Protein AF-A0A2N5IBH5-F1 (afdb_monomer)

Sequence (193 aa):
MSNTTLERDKKIIESLTLVMKLYRGAIEIKYENQERLILQYIQSVTSHHPELVCIEKACQRILEQYPKGMPHDSTLLDEAMKLVNHPYRRVFPDTLFDQDVLIYKMYDHLIKDEFDKIPREGLSKVENFMIDRLWNGVHSTLVENRNFQGDNPYYKRNYRDMQYSKKTWLKILDEDFNNLIDYFNEPIEEEIV

pLDDT: mean 82.45, std 16.29, range [38.31, 96.5]

Secondary structure (DSSP, 8-state):
--HHHHHHHHHHHHHHHHHHHHHHHHHH--HHHHHHHHHHHHHHHHTT-GGGHHHHHHHHHHHHH-TT--SSSS-HHHHHHHHS-GGGGGGS--SHHHHHHHHHHHHHHHHHHHHHTS--TT--HHHHHHHHHHHHHHHIIIII-TTSS---TTGGG-HHHHHHHHHHHHHHHHHHHHHHHHHHHS-------

Radius of gyration: 21.05 Å; Cα contacts (8 Å, |Δi|>4): 140; chains: 1; bounding box: 51×43×68 Å

Solvent-accessible surface area (backbone atoms only — not comparable to full-atom values): 11206 Å² total; per-residue (Å²): 134,60,73,68,55,59,55,47,33,52,49,38,39,53,35,53,52,49,39,53,52,48,57,51,49,62,73,64,59,51,72,85,53,45,56,55,53,50,38,54,48,53,23,58,64,25,70,80,35,83,92,36,45,60,56,21,52,24,29,49,51,48,48,68,75,34,76,88,48,67,95,60,104,59,56,67,60,58,56,30,41,73,64,37,60,78,89,60,37,76,78,54,66,91,43,75,64,50,46,51,52,50,50,28,54,55,46,48,51,58,38,47,58,40,60,70,65,41,77,64,80,92,56,53,74,64,57,51,50,53,55,51,48,51,50,51,50,51,46,32,65,56,70,64,36,64,94,76,55,82,92,54,85,78,51,76,79,47,58,74,62,48,54,50,52,52,53,53,50,51,50,52,51,53,48,56,51,50,54,53,41,48,60,57,67,52,80,80,78,75,80,87,123

Foldseek 3Di:
DPPVLLVQLVLLLVLLVVLLVLLVCLVPDDPQCLLLVLLVVQLVVQVVPPVSVQLNVLSVVLCVVCVRFDPDDDHSLRSSLVSDDPVCNVSGDPDPLSSSLVSLVVSLVVSVVSLVSNDPPPDDPVLVVLSVVLNCLSCCLRHVPCLSDDDDPVCVVPVPVSVVVNVVSSVVSVVSSVVSSVVSVDDPPDPPD

Mean predicted aligned error: 8.23 Å

Nearest PDB structures (foldseek):
  6jmu-assembly2_B  TM=5.418E-01  e=5.792E+00  Mus musculus
  4o79-assembly1_A  TM=2.526E-01  e=9.838E+00  Arabidopsis thaliana
  6vfk-assembly1_B  TM=2.037E-01  e=7.369E+00  synthetic construct

Structure (mmCIF, N/CA/C/O backbone):
data_AF-A0A2N5IBH5-F1
#
_entry.id   AF-A0A2N5IBH5-F1
#
loop_
_atom_site.group_PDB
_atom_site.id
_atom_site.type_symbol
_atom_site.label_atom_id
_atom_site.label_alt_id
_atom_site.label_comp_id
_atom_site.label_asym_id
_atom_site.label_entity_id
_atom_site.label_seq_id
_atom_site.pdbx_PDB_ins_code
_atom_site.Cartn_x
_atom_site.Cartn_y
_atom_site.Cartn_z
_atom_site.occupancy
_atom_site.B_iso_or_equiv
_atom_site.auth_seq_id
_atom_site.auth_comp_id
_atom_site.auth_asym_id
_atom_site.auth_atom_id
_atom_site.pdbx_PDB_model_num
ATOM 1 N N . MET A 1 1 ? -17.191 -9.155 30.603 1.00 55.56 1 MET A N 1
ATOM 2 C CA . MET A 1 1 ? -17.094 -9.211 29.112 1.00 55.56 1 MET A CA 1
ATOM 3 C C . MET A 1 1 ? -17.363 -10.619 28.585 1.00 55.56 1 MET A C 1
ATOM 5 O O . MET A 1 1 ? -16.867 -11.579 29.165 1.00 55.56 1 MET A O 1
ATOM 9 N N . SER A 1 2 ? -18.104 -10.774 27.480 1.00 64.75 2 SER A N 1
ATOM 10 C CA . SER A 1 2 ? -18.157 -12.058 26.764 1.00 64.75 2 SER A CA 1
ATOM 11 C C . SER A 1 2 ? -16.845 -12.286 26.000 1.00 64.75 2 SER A C 1
ATOM 13 O O . SER A 1 2 ? -16.279 -11.343 25.444 1.00 64.75 2 SER A O 1
ATOM 15 N N . ASN A 1 3 ? -16.362 -13.534 25.939 1.00 71.38 3 ASN A N 1
ATOM 16 C CA . ASN A 1 3 ? -15.145 -13.887 25.185 1.00 71.38 3 ASN A CA 1
ATOM 17 C C . ASN A 1 3 ? -15.190 -13.399 23.724 1.00 71.38 3 ASN A C 1
ATOM 19 O O . ASN A 1 3 ? -14.164 -13.043 23.159 1.00 71.38 3 ASN A O 1
ATOM 23 N N . THR A 1 4 ? -16.385 -13.315 23.134 1.00 76.62 4 THR A N 1
ATOM 24 C CA . THR A 1 4 ? -16.605 -12.856 21.757 1.00 76.62 4 THR A CA 1
ATOM 25 C C . THR A 1 4 ? -16.289 -11.375 21.546 1.00 76.62 4 THR A C 1
ATOM 27 O O . THR A 1 4 ? -15.794 -11.012 20.483 1.00 76.62 4 THR A O 1
ATOM 30 N N . THR A 1 5 ? -16.553 -10.513 22.534 1.00 83.19 5 THR A N 1
ATOM 31 C CA . THR A 1 5 ? -16.245 -9.076 22.435 1.00 83.19 5 THR A CA 1
ATOM 32 C C . THR A 1 5 ? -14.741 -8.847 22.511 1.00 83.19 5 THR A C 1
ATOM 34 O O . THR A 1 5 ? -14.181 -8.148 21.676 1.00 83.19 5 THR A O 1
ATOM 37 N N . LEU A 1 6 ? -14.066 -9.529 23.438 1.00 85.06 6 LEU A N 1
ATOM 38 C CA . LEU A 1 6 ? -12.623 -9.391 23.632 1.00 85.06 6 LEU A CA 1
ATOM 39 C C . LEU A 1 6 ? -11.822 -9.916 22.423 1.00 85.06 6 LEU A C 1
ATOM 41 O O . LEU A 1 6 ? -10.837 -9.309 22.007 1.00 85.06 6 LEU A O 1
ATOM 45 N N . GLU A 1 7 ? -12.271 -11.012 21.803 1.00 89.12 7 GLU A N 1
ATOM 46 C CA . GLU A 1 7 ? -11.694 -11.508 20.546 1.00 89.12 7 GLU A CA 1
ATOM 47 C C . GLU A 1 7 ? -11.931 -10.563 19.362 1.00 8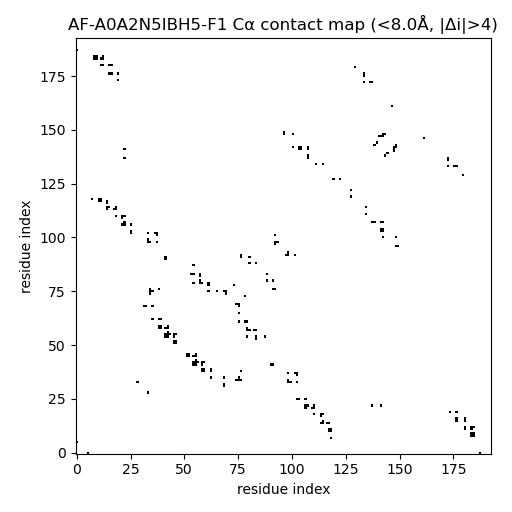9.12 7 GLU A C 1
ATOM 49 O O . GLU A 1 7 ? -11.058 -10.421 18.502 1.00 89.12 7 GLU A O 1
ATOM 54 N N . ARG A 1 8 ? -13.103 -9.920 19.299 1.00 92.38 8 ARG A N 1
ATOM 55 C CA . ARG A 1 8 ? -13.422 -8.935 18.263 1.00 92.38 8 ARG A CA 1
ATOM 56 C C . ARG A 1 8 ? -12.525 -7.709 18.388 1.00 92.38 8 ARG A C 1
ATOM 58 O O . ARG A 1 8 ? -11.891 -7.339 17.405 1.00 92.38 8 ARG A O 1
ATOM 65 N N . ASP A 1 9 ? -12.452 -7.115 19.574 1.00 92.56 9 ASP A N 1
ATOM 66 C CA . ASP A 1 9 ? -11.706 -5.876 19.809 1.00 92.56 9 ASP A CA 1
ATOM 67 C C . ASP A 1 9 ? -10.210 -6.091 19.538 1.00 92.56 9 ASP A C 1
ATOM 69 O O . ASP A 1 9 ? -9.576 -5.293 18.847 1.00 92.56 9 ASP A O 1
ATOM 73 N N . LYS A 1 10 ? -9.674 -7.260 19.918 1.00 93.38 10 LYS A N 1
ATOM 74 C CA . LYS A 1 10 ? -8.313 -7.671 19.552 1.00 93.38 10 LYS A CA 1
ATOM 75 C C . LYS A 1 10 ? -8.083 -7.695 18.036 1.00 93.38 10 LYS A C 1
ATOM 77 O O . LYS A 1 10 ? -7.067 -7.184 17.573 1.00 93.38 10 LYS A O 1
ATOM 82 N N . LYS A 1 11 ? -9.012 -8.254 17.252 1.00 94.75 11 LYS A N 1
ATOM 83 C CA . LYS A 1 11 ? -8.905 -8.258 15.780 1.00 94.75 11 LYS A CA 1
ATOM 84 C C . LYS A 1 11 ? -8.954 -6.849 15.197 1.00 94.75 11 LYS A C 1
ATOM 86 O O . LYS A 1 11 ? -8.217 -6.560 14.261 1.00 94.75 11 LYS A O 1
ATOM 91 N N . ILE A 1 12 ? -9.791 -5.970 15.752 1.00 95.38 12 ILE A N 1
ATOM 92 C CA . ILE A 1 12 ? -9.851 -4.564 15.333 1.00 95.38 12 ILE A CA 1
ATOM 93 C C . ILE A 1 12 ? -8.493 -3.894 15.568 1.00 95.38 12 ILE A C 1
ATOM 95 O O . ILE A 1 12 ? -7.951 -3.286 14.647 1.00 95.38 12 ILE A O 1
ATOM 99 N N . ILE A 1 13 ? -7.908 -4.065 16.757 1.00 95.56 13 ILE A N 1
ATOM 100 C CA . ILE A 1 13 ? -6.582 -3.526 17.094 1.00 95.56 13 ILE A CA 1
ATOM 101 C C . ILE A 1 13 ? -5.505 -4.058 16.142 1.00 95.56 13 ILE A C 1
ATOM 103 O O . ILE A 1 13 ? -4.691 -3.278 15.640 1.00 95.56 13 ILE A O 1
ATOM 107 N N . GLU A 1 14 ? -5.494 -5.366 15.874 1.00 96.06 14 GLU A N 1
ATOM 108 C CA . GLU A 1 14 ? -4.539 -5.997 14.955 1.00 96.06 14 GLU A CA 1
ATOM 109 C C . GLU A 1 14 ? -4.624 -5.384 13.549 1.00 96.06 14 GLU A C 1
ATOM 111 O O . GLU A 1 14 ? -3.598 -4.964 13.001 1.00 96.06 14 GLU A O 1
ATOM 116 N N . SER A 1 15 ? -5.835 -5.248 12.999 1.00 96.50 15 SER A N 1
ATOM 117 C CA . SER A 1 15 ? -6.052 -4.643 11.681 1.00 96.50 15 SER A CA 1
ATOM 118 C C . SER A 1 15 ? -5.685 -3.159 11.650 1.00 96.50 15 SER A C 1
ATOM 120 O O . SER A 1 15 ? -4.959 -2.736 10.751 1.00 96.50 15 SER A O 1
ATOM 122 N N . LEU A 1 16 ? -6.098 -2.359 12.641 1.00 96.25 16 LEU A N 1
ATOM 123 C CA . LEU A 1 16 ? -5.746 -0.932 12.716 1.00 96.25 16 LEU A CA 1
ATOM 124 C C . LEU A 1 16 ? -4.228 -0.722 12.823 1.00 96.25 16 LEU A C 1
ATOM 126 O O . LEU A 1 16 ? -3.667 0.146 12.151 1.00 96.25 16 LEU A O 1
ATOM 130 N N . THR A 1 17 ? -3.542 -1.559 13.603 1.00 95.94 17 THR A N 1
ATOM 131 C CA . THR A 1 17 ? -2.079 -1.522 13.739 1.00 95.94 17 THR A CA 1
ATOM 132 C C . THR A 1 17 ? -1.389 -1.875 12.421 1.00 95.94 17 THR A C 1
ATOM 134 O O . THR A 1 17 ? -0.411 -1.227 12.028 1.00 95.94 17 THR A O 1
ATOM 137 N N . LEU A 1 18 ? -1.892 -2.889 11.710 1.00 96.44 18 LEU A N 1
ATOM 138 C CA . LEU A 1 18 ? -1.350 -3.290 1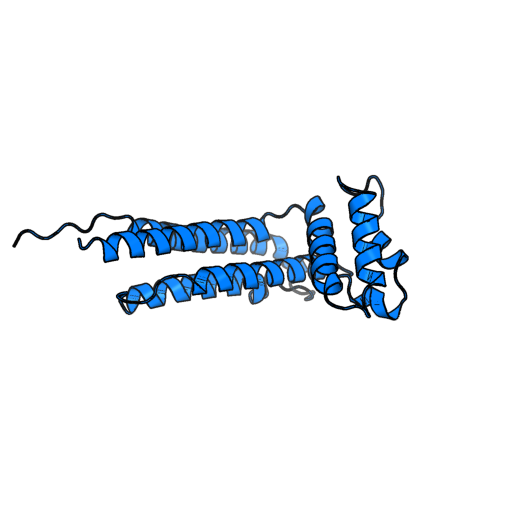0.416 1.00 96.44 18 LEU A CA 1
ATOM 139 C C . LEU A 1 18 ? -1.578 -2.216 9.348 1.00 96.44 18 LEU A C 1
ATOM 141 O O . LEU A 1 18 ? -0.633 -1.861 8.643 1.00 96.44 18 LEU A O 1
ATOM 145 N N . VAL A 1 19 ? -2.781 -1.643 9.275 1.00 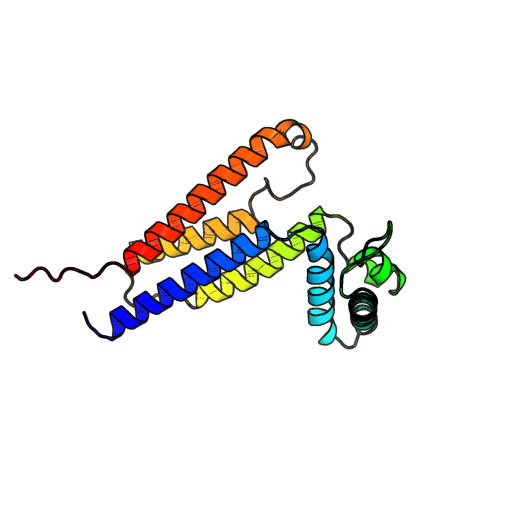95.12 19 VAL A N 1
ATOM 146 C CA . VAL A 1 19 ? -3.083 -0.488 8.418 1.00 95.12 19 VAL A CA 1
ATOM 147 C C . VAL A 1 19 ? -2.099 0.646 8.684 1.00 95.12 19 VAL A C 1
ATOM 149 O O . VAL A 1 19 ? -1.509 1.183 7.743 1.00 95.12 19 VAL A O 1
ATOM 152 N N . MET A 1 20 ? -1.875 0.976 9.960 1.00 94.25 20 MET A N 1
ATOM 153 C CA . MET A 1 20 ? -0.973 2.058 10.336 1.00 94.25 20 MET A CA 1
ATOM 154 C C . MET A 1 20 ? 0.460 1.808 9.865 1.00 94.25 20 MET A C 1
ATOM 156 O O . MET A 1 20 ? 1.124 2.697 9.328 1.00 94.25 20 MET A O 1
ATOM 160 N N . LYS A 1 21 ? 0.926 0.562 9.988 1.00 94.38 21 LYS A N 1
ATOM 161 C CA . LYS A 1 21 ? 2.223 0.134 9.458 1.00 94.38 21 LYS A CA 1
ATOM 162 C C . LYS A 1 21 ? 2.291 0.232 7.931 1.00 94.38 21 LYS A C 1
ATOM 164 O O . LYS A 1 21 ? 3.327 0.631 7.403 1.00 94.38 21 LYS A O 1
ATOM 169 N N . LEU A 1 22 ? 1.220 -0.131 7.225 1.00 93.56 22 LEU A N 1
ATOM 170 C CA . LEU A 1 22 ? 1.172 -0.114 5.763 1.00 93.56 22 LEU A CA 1
ATOM 171 C C . LEU A 1 22 ? 1.244 1.311 5.206 1.00 93.56 22 LEU A C 1
ATOM 173 O O . LEU A 1 22 ? 2.122 1.576 4.384 1.00 93.56 22 LEU A O 1
ATOM 177 N N . TYR A 1 23 ? 0.392 2.241 5.656 1.00 89.69 23 TYR A N 1
ATOM 178 C CA . TYR A 1 23 ? 0.410 3.598 5.088 1.00 89.69 23 TYR A CA 1
ATOM 179 C C . TYR A 1 23 ? 1.691 4.355 5.448 1.00 89.69 23 TYR A C 1
ATOM 181 O O . TYR A 1 23 ? 2.236 5.061 4.600 1.00 89.69 23 TYR A O 1
ATOM 189 N N . ARG A 1 24 ? 2.220 4.184 6.670 1.00 88.88 24 ARG A N 1
ATOM 190 C CA . ARG A 1 24 ? 3.526 4.755 7.039 1.00 88.88 24 ARG A CA 1
ATOM 191 C C . ARG A 1 24 ? 4.627 4.174 6.166 1.00 88.88 24 ARG A C 1
ATOM 193 O O . ARG A 1 24 ? 5.414 4.928 5.605 1.00 88.88 24 ARG A O 1
ATOM 200 N N . GLY A 1 25 ? 4.602 2.855 5.968 1.00 88.12 25 GLY A N 1
ATOM 201 C CA . GLY A 1 25 ? 5.489 2.157 5.047 1.00 88.12 25 GLY A CA 1
ATOM 202 C C . GLY A 1 25 ? 5.484 2.788 3.658 1.00 88.12 25 GLY A C 1
ATOM 203 O O . GLY A 1 25 ? 6.555 3.109 3.165 1.00 88.12 25 GLY A O 1
ATOM 204 N N . ALA A 1 26 ? 4.306 3.046 3.080 1.00 87.44 26 ALA A N 1
ATOM 205 C CA . ALA A 1 26 ? 4.155 3.690 1.771 1.00 87.44 26 ALA A CA 1
ATOM 206 C C . ALA A 1 26 ? 4.776 5.097 1.709 1.00 87.44 26 ALA A C 1
ATOM 208 O O . ALA A 1 26 ? 5.394 5.469 0.714 1.00 87.44 26 ALA A O 1
ATOM 209 N N . ILE A 1 27 ? 4.619 5.887 2.773 1.00 81.75 27 ILE A N 1
ATOM 210 C CA . ILE A 1 27 ? 5.095 7.277 2.840 1.00 81.75 27 ILE A CA 1
ATOM 211 C C . ILE A 1 27 ? 6.607 7.355 3.086 1.00 81.75 27 ILE A C 1
ATOM 213 O O . ILE A 1 27 ? 7.255 8.303 2.643 1.00 81.75 27 ILE A O 1
ATOM 217 N N . GLU A 1 28 ? 7.164 6.379 3.799 1.00 83.75 28 GLU A N 1
ATOM 218 C CA . GLU A 1 28 ? 8.564 6.350 4.231 1.00 83.75 28 GLU A CA 1
ATOM 219 C C . GLU A 1 28 ? 9.480 5.558 3.285 1.00 83.75 28 GLU A C 1
ATOM 221 O O . GLU A 1 28 ? 10.682 5.441 3.552 1.00 83.75 28 GLU A O 1
ATOM 226 N N . ILE A 1 29 ? 8.953 5.020 2.174 1.00 82.19 29 ILE A N 1
ATOM 227 C CA . ILE A 1 29 ? 9.772 4.297 1.193 1.00 82.19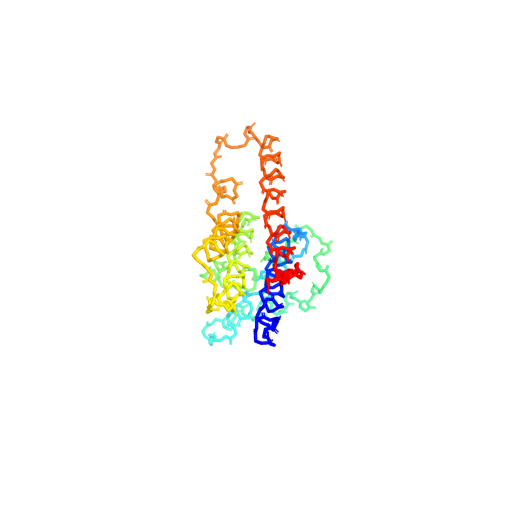 29 ILE A CA 1
ATOM 228 C C . ILE A 1 29 ? 10.872 5.221 0.681 1.00 82.19 29 ILE A C 1
ATOM 230 O O . ILE A 1 29 ? 10.628 6.240 0.038 1.00 82.19 29 ILE A O 1
ATOM 234 N N . LYS A 1 30 ? 12.119 4.829 0.940 1.00 79.19 30 LYS A N 1
ATOM 235 C CA . LYS A 1 30 ? 13.282 5.515 0.384 1.00 79.19 30 LYS A CA 1
ATOM 236 C C . LYS A 1 30 ? 13.282 5.383 -1.135 1.00 79.19 30 LYS A C 1
ATOM 238 O O . LYS A 1 30 ? 13.086 4.278 -1.635 1.00 79.19 30 LYS A O 1
ATOM 243 N N . TYR A 1 31 ? 13.629 6.463 -1.833 1.00 71.12 31 TYR A N 1
ATOM 244 C CA . TYR A 1 31 ? 13.766 6.507 -3.296 1.00 71.12 31 TYR A CA 1
ATOM 245 C C . TYR A 1 31 ? 14.514 5.288 -3.873 1.00 71.12 31 TYR A C 1
ATOM 247 O O . TYR A 1 31 ? 14.020 4.618 -4.770 1.00 71.12 31 TYR A O 1
ATOM 255 N N . GLU A 1 32 ? 15.645 4.908 -3.265 1.00 71.56 32 GLU A N 1
ATOM 256 C CA . GLU A 1 32 ? 16.465 3.749 -3.668 1.00 71.56 32 GLU A CA 1
ATOM 257 C C . GLU A 1 32 ? 15.718 2.396 -3.695 1.00 71.56 32 GLU A C 1
ATOM 259 O O . GLU A 1 32 ? 16.146 1.458 -4.367 1.00 71.56 32 GLU A O 1
ATOM 264 N N . ASN A 1 33 ? 14.601 2.284 -2.971 1.00 83.56 33 ASN A N 1
ATOM 265 C CA . ASN A 1 33 ? 13.774 1.080 -2.895 1.00 83.56 33 ASN A CA 1
ATOM 266 C C . ASN A 1 33 ? 12.469 1.190 -3.701 1.00 83.56 33 ASN A C 1
ATOM 268 O O . ASN A 1 33 ? 11.830 0.163 -3.931 1.00 83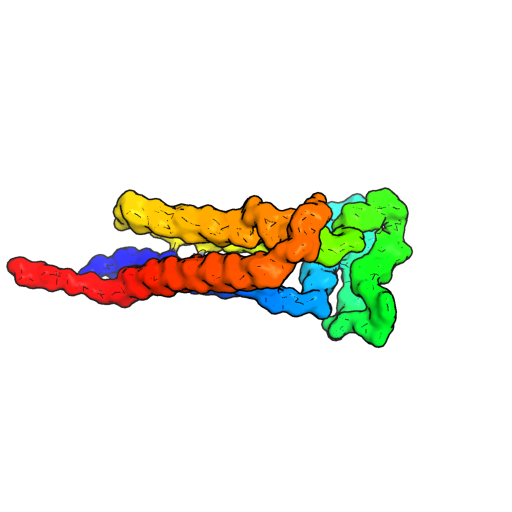.56 33 ASN A O 1
ATOM 272 N N . GLN A 1 34 ? 12.083 2.391 -4.147 1.00 86.38 34 GLN A N 1
ATOM 273 C CA . GLN A 1 34 ? 10.848 2.621 -4.905 1.00 86.38 34 GLN A CA 1
ATOM 274 C C . GLN A 1 34 ? 10.874 1.887 -6.248 1.00 86.38 34 GLN A C 1
ATOM 276 O O . GLN A 1 34 ? 9.992 1.080 -6.535 1.00 86.38 34 GLN A O 1
ATOM 281 N N . GLU A 1 35 ? 11.932 2.085 -7.034 1.00 90.06 35 GLU A N 1
ATOM 282 C CA . GLU A 1 35 ? 12.069 1.470 -8.359 1.00 90.06 35 GLU A CA 1
ATOM 283 C C . GLU A 1 35 ? 12.053 -0.063 -8.291 1.00 90.06 35 GLU A C 1
ATOM 285 O O . GLU A 1 35 ? 11.451 -0.729 -9.132 1.00 90.06 35 GLU A O 1
ATOM 290 N N . ARG A 1 36 ? 12.666 -0.642 -7.249 1.00 91.19 36 ARG A N 1
ATOM 291 C CA . ARG A 1 36 ? 12.660 -2.095 -7.039 1.00 91.19 36 ARG A CA 1
ATOM 292 C C . ARG A 1 36 ? 11.258 -2.611 -6.740 1.00 91.19 36 ARG A C 1
ATOM 294 O O . ARG A 1 36 ? 10.850 -3.610 -7.327 1.00 91.19 36 ARG A O 1
ATOM 301 N N . LEU A 1 37 ? 10.541 -1.938 -5.842 1.00 91.94 37 LEU A N 1
ATOM 302 C CA . LEU A 1 37 ? 9.164 -2.287 -5.504 1.00 91.94 37 LEU A CA 1
ATOM 303 C C . LEU A 1 37 ? 8.267 -2.235 -6.749 1.00 91.94 37 LEU A C 1
ATOM 305 O O . LEU A 1 37 ? 7.481 -3.149 -6.987 1.00 91.94 37 LEU A O 1
ATOM 309 N N . ILE A 1 38 ? 8.431 -1.200 -7.573 1.00 93.62 38 ILE A N 1
ATOM 310 C CA . ILE A 1 38 ? 7.685 -1.031 -8.823 1.00 93.62 38 ILE A CA 1
ATOM 311 C C . ILE A 1 38 ? 7.994 -2.159 -9.807 1.00 93.62 38 ILE A C 1
ATOM 313 O O . ILE A 1 38 ? 7.072 -2.753 -10.360 1.00 93.62 38 ILE A O 1
ATOM 317 N N . LEU A 1 39 ? 9.268 -2.510 -10.001 1.00 94.31 39 LEU A N 1
ATOM 318 C CA . LEU A 1 39 ? 9.640 -3.622 -10.879 1.00 94.31 39 LEU A CA 1
ATOM 319 C C . LEU A 1 39 ? 9.079 -4.961 -10.392 1.00 94.31 39 LEU A C 1
ATOM 321 O O . LEU A 1 39 ? 8.589 -5.738 -11.209 1.00 94.31 39 LEU A O 1
ATOM 325 N N . GLN A 1 40 ? 9.108 -5.218 -9.082 1.00 94.25 40 GLN A N 1
ATOM 326 C CA . GLN A 1 40 ? 8.507 -6.415 -8.484 1.00 94.25 40 GLN A CA 1
ATOM 327 C C . GLN A 1 40 ? 6.995 -6.458 -8.714 1.00 94.25 40 GLN A C 1
ATOM 329 O O . GLN A 1 40 ? 6.444 -7.509 -9.039 1.00 94.25 40 GLN A O 1
ATOM 334 N N . TYR A 1 41 ? 6.323 -5.314 -8.588 1.00 93.38 41 TYR A N 1
ATOM 335 C CA . TYR A 1 41 ? 4.896 -5.205 -8.854 1.00 93.38 41 TYR A CA 1
ATOM 336 C C . TYR A 1 41 ? 4.562 -5.458 -10.324 1.00 93.38 41 TYR A C 1
ATOM 338 O O . TYR A 1 41 ? 3.730 -6.315 -10.618 1.00 93.38 41 TYR A O 1
ATOM 346 N N . ILE A 1 42 ? 5.247 -4.778 -11.249 1.00 94.25 42 ILE A N 1
ATOM 347 C CA . ILE A 1 42 ? 5.056 -4.975 -12.690 1.00 94.25 42 ILE A CA 1
ATOM 348 C C . ILE A 1 42 ? 5.323 -6.438 -13.055 1.00 94.25 42 ILE A C 1
ATOM 350 O O . ILE A 1 42 ? 4.523 -7.039 -13.769 1.00 94.25 42 ILE A O 1
ATOM 354 N N . GLN A 1 43 ? 6.400 -7.040 -12.541 1.00 94.69 43 GLN A N 1
ATOM 355 C CA . GLN A 1 43 ? 6.700 -8.460 -12.747 1.00 94.69 43 GLN A CA 1
ATOM 356 C C . GLN A 1 43 ? 5.549 -9.352 -12.265 1.00 94.69 43 GLN A C 1
ATOM 358 O O . GLN A 1 43 ? 5.079 -10.202 -13.015 1.00 94.69 43 GLN A O 1
ATOM 363 N N . SER A 1 44 ? 5.074 -9.138 -11.036 1.00 93.06 44 SER A N 1
ATOM 364 C CA . SER A 1 44 ? 3.990 -9.922 -10.440 1.00 93.06 44 SER A CA 1
ATOM 365 C C . SER A 1 44 ? 2.716 -9.850 -11.281 1.00 93.06 44 SER A C 1
ATOM 367 O O . SER A 1 44 ? 2.195 -10.884 -11.698 1.00 93.06 44 SER A O 1
ATOM 369 N N . VAL A 1 45 ? 2.272 -8.638 -11.629 1.00 90.50 45 VAL A N 1
ATOM 370 C CA . VAL A 1 45 ? 1.063 -8.428 -12.437 1.00 90.50 45 VAL A CA 1
ATOM 371 C C . VAL A 1 45 ? 1.216 -9.047 -13.826 1.00 90.50 45 VAL A C 1
ATOM 373 O O . VAL A 1 45 ? 0.316 -9.737 -14.292 1.00 90.50 45 VAL A O 1
ATOM 376 N N . THR A 1 46 ? 2.357 -8.849 -14.490 1.00 92.50 46 THR A N 1
ATOM 377 C CA . THR A 1 46 ? 2.573 -9.349 -15.860 1.00 92.50 46 THR A CA 1
ATOM 378 C C . THR A 1 46 ? 2.768 -10.861 -15.941 1.00 92.50 46 THR A C 1
ATOM 380 O O . THR A 1 46 ? 2.441 -11.440 -16.974 1.00 92.50 46 THR A O 1
ATOM 383 N N . SER A 1 47 ? 3.200 -11.525 -14.862 1.00 90.50 47 SER A N 1
ATOM 384 C CA . SER A 1 47 ? 3.390 -12.986 -14.826 1.00 90.50 47 SER A CA 1
ATOM 385 C C . SER A 1 47 ? 2.108 -13.789 -15.090 1.00 90.50 47 SER A C 1
ATOM 387 O O . SER A 1 47 ? 2.157 -14.970 -15.427 1.00 90.50 47 SER A O 1
ATOM 389 N N . HIS A 1 48 ? 0.941 -13.158 -14.941 1.00 90.00 48 HIS A N 1
ATOM 390 C CA . HIS A 1 48 ? -0.364 -13.787 -15.160 1.00 90.00 48 HIS A CA 1
ATOM 391 C C . HIS A 1 48 ? -0.870 -13.622 -16.606 1.00 90.00 48 HIS A C 1
ATOM 393 O O . HIS A 1 48 ? -1.932 -14.140 -16.949 1.00 90.00 48 HIS A O 1
ATOM 399 N N . HIS A 1 49 ? -0.105 -12.931 -17.459 1.00 90.50 49 HIS A N 1
ATOM 400 C CA . HIS A 1 49 ? -0.476 -12.548 -18.820 1.00 90.50 49 HIS A CA 1
ATOM 401 C C . HIS A 1 49 ? 0.578 -13.034 -19.829 1.00 90.50 49 HIS A C 1
ATOM 403 O O . HIS A 1 49 ? 1.606 -12.372 -20.004 1.00 90.50 49 HIS A O 1
ATOM 409 N N . PRO A 1 50 ? 0.358 -14.169 -20.525 1.00 89.94 50 PRO A N 1
ATOM 410 C CA . PRO A 1 50 ? 1.325 -14.728 -21.476 1.00 89.94 50 PRO A CA 1
ATOM 411 C C . PRO A 1 50 ? 1.787 -13.739 -22.558 1.00 89.94 50 PRO A C 1
ATOM 413 O O . PRO A 1 50 ? 2.936 -13.777 -23.001 1.00 89.94 50 PRO A O 1
ATOM 416 N N . GLU A 1 51 ? 0.910 -12.825 -22.968 1.00 90.94 51 GLU A N 1
ATOM 417 C CA . GLU A 1 51 ? 1.177 -11.759 -23.931 1.00 90.94 51 GLU A CA 1
ATOM 418 C C . GLU A 1 51 ? 2.164 -10.690 -23.422 1.00 90.94 51 GLU A C 1
ATOM 420 O O . GLU A 1 51 ? 2.785 -9.999 -24.232 1.00 90.94 51 GLU A O 1
ATOM 425 N N . LEU A 1 52 ? 2.365 -10.589 -22.102 1.00 93.06 52 LEU A N 1
ATOM 426 C CA . LEU A 1 52 ? 3.255 -9.626 -21.440 1.00 93.06 52 LEU A CA 1
ATOM 427 C C . LEU A 1 52 ? 4.565 -10.251 -20.930 1.00 93.06 52 LEU A C 1
ATOM 429 O O . LEU A 1 52 ? 5.350 -9.570 -20.268 1.00 93.06 52 LEU A O 1
ATOM 433 N N . VAL A 1 53 ? 4.864 -11.505 -21.291 1.00 92.94 53 VAL A N 1
ATOM 434 C CA . VAL A 1 53 ? 6.060 -12.245 -20.832 1.00 92.94 53 VAL A CA 1
ATOM 435 C C . VAL A 1 53 ? 7.387 -11.515 -21.096 1.00 92.94 53 VAL A C 1
ATOM 437 O O . VAL A 1 53 ? 8.379 -11.719 -20.397 1.00 92.94 53 VAL A O 1
ATOM 440 N N . CYS A 1 54 ? 7.448 -10.650 -22.114 1.00 93.38 54 CYS A N 1
ATOM 441 C CA . CYS A 1 54 ? 8.645 -9.855 -22.393 1.00 93.38 54 CYS A CA 1
ATOM 442 C C . CYS A 1 54 ? 8.912 -8.796 -21.310 1.00 93.38 54 CYS A C 1
ATOM 444 O O . CYS A 1 54 ? 10.074 -8.543 -20.995 1.00 93.38 54 CYS A O 1
ATOM 446 N N . ILE A 1 55 ? 7.856 -8.227 -20.721 1.00 95.81 55 ILE A N 1
ATOM 447 C CA . ILE A 1 55 ? 7.932 -7.256 -19.626 1.00 95.81 55 ILE A CA 1
ATOM 448 C C . ILE A 1 55 ? 8.345 -7.973 -18.344 1.00 95.81 55 ILE A C 1
ATOM 450 O O . ILE A 1 55 ? 9.300 -7.555 -17.694 1.00 95.81 55 ILE A O 1
ATOM 454 N N . GLU A 1 56 ? 7.693 -9.096 -18.034 1.00 95.88 56 GLU A N 1
ATOM 455 C CA . GLU A 1 56 ? 8.018 -9.936 -16.877 1.00 95.88 56 GLU A CA 1
ATOM 456 C C . GLU A 1 56 ? 9.512 -10.300 -16.856 1.00 95.88 56 GLU A C 1
ATOM 458 O O . GLU A 1 56 ? 10.213 -10.038 -15.876 1.00 95.88 56 GLU A O 1
ATOM 463 N N . LYS A 1 57 ? 10.026 -10.834 -17.974 1.00 95.44 57 LYS A N 1
ATOM 464 C CA . LYS A 1 57 ? 11.438 -11.221 -18.114 1.00 95.44 57 LYS A CA 1
ATOM 465 C C . LYS A 1 57 ? 12.393 -10.035 -18.024 1.00 95.44 57 LYS A C 1
ATOM 467 O O . LYS A 1 57 ? 13.498 -10.194 -17.506 1.00 95.44 57 LYS A O 1
ATOM 472 N N . ALA A 1 58 ? 12.000 -8.864 -18.529 1.00 95.88 58 ALA A N 1
ATOM 473 C CA . ALA A 1 58 ? 12.797 -7.649 -18.393 1.00 95.88 58 ALA A CA 1
ATOM 474 C C . ALA A 1 58 ? 12.922 -7.245 -16.918 1.00 95.88 58 ALA A C 1
ATOM 476 O O . ALA A 1 58 ? 14.040 -7.080 -16.432 1.00 95.88 58 ALA A O 1
ATOM 477 N N . CYS A 1 59 ? 11.803 -7.176 -16.188 1.00 95.81 59 CYS A N 1
ATOM 478 C CA . CYS A 1 59 ? 11.799 -6.882 -14.755 1.00 95.81 59 CYS A CA 1
ATOM 479 C C . CYS A 1 59 ? 12.631 -7.901 -13.968 1.00 95.81 59 CYS A C 1
ATOM 481 O O . CYS A 1 59 ? 13.509 -7.507 -13.201 1.00 95.81 59 CYS A O 1
ATOM 483 N N . GLN A 1 60 ? 12.410 -9.200 -14.205 1.00 95.62 60 GLN A N 1
ATOM 484 C CA . GLN A 1 60 ? 13.149 -10.276 -13.544 1.00 95.62 60 GLN A CA 1
ATOM 485 C C . GLN A 1 60 ? 14.660 -10.120 -13.739 1.00 95.62 60 GLN A C 1
ATOM 487 O O . GLN A 1 60 ? 15.416 -10.126 -12.768 1.00 95.62 60 GLN A O 1
ATOM 492 N N . ARG A 1 61 ? 15.104 -9.916 -14.985 1.00 95.62 61 ARG A N 1
ATOM 493 C CA . ARG A 1 61 ? 16.525 -9.766 -15.308 1.00 95.62 61 ARG A CA 1
ATOM 494 C C . ARG A 1 61 ? 17.160 -8.584 -14.579 1.00 95.62 61 ARG A C 1
ATOM 496 O O . ARG A 1 61 ? 18.266 -8.720 -14.065 1.00 95.62 61 ARG A O 1
ATOM 503 N N . ILE A 1 62 ? 16.484 -7.436 -14.533 1.00 94.50 62 ILE A N 1
ATOM 504 C CA . ILE A 1 62 ? 17.002 -6.249 -13.839 1.00 94.50 62 ILE A CA 1
ATOM 505 C C . ILE A 1 62 ? 17.075 -6.478 -12.326 1.00 94.50 62 ILE A C 1
ATOM 507 O O . ILE A 1 62 ? 18.082 -6.133 -11.708 1.00 94.50 62 ILE A O 1
ATOM 511 N N . LEU A 1 63 ? 16.057 -7.108 -11.734 1.00 93.38 63 LEU A N 1
ATOM 512 C CA . LEU A 1 63 ? 16.034 -7.434 -10.306 1.00 93.38 63 LEU A CA 1
ATOM 513 C C . LEU A 1 63 ? 17.145 -8.421 -9.909 1.00 93.38 63 LEU A C 1
ATOM 515 O O . LEU A 1 63 ? 17.762 -8.252 -8.857 1.00 93.38 63 LEU A O 1
ATOM 519 N N . GLU A 1 64 ? 17.431 -9.416 -10.753 1.00 93.81 64 GLU A N 1
ATOM 520 C CA . GLU A 1 64 ? 18.512 -10.391 -10.546 1.00 93.81 64 GLU A CA 1
ATOM 521 C C . GLU A 1 64 ? 19.904 -9.775 -10.736 1.00 93.81 64 GLU A C 1
ATOM 523 O O . GLU A 1 64 ? 20.821 -10.057 -9.963 1.00 93.81 64 GLU A O 1
ATOM 528 N N . GLN A 1 65 ? 20.070 -8.920 -11.749 1.00 92.00 65 GLN A N 1
ATOM 529 C CA . GLN A 1 65 ? 21.348 -8.281 -12.064 1.00 92.00 65 GLN A CA 1
ATOM 530 C C . GLN A 1 65 ? 21.732 -7.207 -11.034 1.00 92.00 65 GLN A C 1
ATOM 532 O O . GLN A 1 65 ? 22.918 -7.027 -10.746 1.00 92.00 65 GLN A O 1
ATOM 537 N N . TYR A 1 66 ? 20.745 -6.518 -10.452 1.00 89.62 66 TYR A N 1
ATOM 538 C CA . TYR A 1 66 ? 20.944 -5.397 -9.529 1.00 89.62 66 TYR A CA 1
ATOM 539 C C . TYR A 1 66 ? 20.184 -5.583 -8.200 1.00 89.62 66 TYR A C 1
ATOM 541 O O . TYR A 1 66 ? 19.355 -4.747 -7.824 1.00 89.62 66 TYR A O 1
ATOM 549 N N . PRO A 1 67 ? 20.497 -6.628 -7.405 1.00 84.06 67 PRO A N 1
ATOM 550 C CA . PRO A 1 67 ? 19.727 -6.984 -6.207 1.00 84.06 67 PRO A CA 1
ATOM 551 C C . PRO A 1 67 ? 19.803 -5.928 -5.095 1.00 84.06 67 PRO A C 1
ATOM 553 O O . PRO A 1 67 ? 18.943 -5.875 -4.219 1.00 84.06 67 PRO A O 1
ATOM 556 N N . LYS A 1 68 ? 20.840 -5.080 -5.117 1.00 81.56 68 LYS A N 1
ATOM 557 C CA . LYS A 1 68 ? 21.056 -3.983 -4.162 1.00 81.56 68 LYS A CA 1
ATOM 558 C C . LYS A 1 68 ? 20.848 -2.594 -4.770 1.00 81.56 68 LYS A C 1
ATOM 560 O O . LYS A 1 68 ? 21.017 -1.613 -4.059 1.00 81.56 68 LYS A O 1
ATOM 565 N N . GLY A 1 69 ? 20.402 -2.513 -6.024 1.00 73.81 69 GLY A N 1
ATOM 566 C CA . GLY A 1 69 ? 20.216 -1.256 -6.749 1.00 73.81 69 GLY A CA 1
ATOM 567 C C . GLY A 1 69 ? 21.318 -1.004 -7.774 1.00 73.81 69 GLY A C 1
ATOM 568 O O . GLY A 1 69 ? 22.236 -1.811 -7.941 1.00 73.81 69 GLY A O 1
ATOM 569 N N . MET A 1 70 ? 21.180 0.106 -8.490 1.00 78.00 70 MET A N 1
ATOM 570 C CA . MET A 1 70 ? 22.063 0.509 -9.581 1.00 78.00 70 MET A CA 1
ATOM 571 C C . MET A 1 70 ? 23.353 1.168 -9.062 1.00 78.00 70 MET A C 1
ATOM 573 O O . MET A 1 70 ? 23.273 2.032 -8.191 1.00 78.00 70 MET A O 1
ATOM 577 N N . PRO A 1 71 ? 24.543 0.802 -9.580 1.00 66.06 71 PRO A N 1
ATOM 578 C CA . PRO A 1 71 ? 25.807 1.417 -9.168 1.00 66.06 71 PRO A CA 1
ATOM 579 C C . PRO A 1 71 ? 26.151 2.745 -9.880 1.00 66.06 71 PRO A C 1
ATOM 581 O O . PRO A 1 71 ? 27.121 3.389 -9.481 1.00 66.06 71 PRO A O 1
ATOM 584 N N . HIS A 1 72 ? 25.424 3.151 -10.931 1.00 64.88 72 HIS A N 1
ATOM 585 C CA . HIS A 1 72 ? 25.771 4.279 -11.822 1.00 64.88 72 HIS A CA 1
ATOM 586 C C . HIS A 1 72 ? 24.546 5.144 -12.199 1.00 64.88 72 HIS A C 1
ATOM 588 O O . HIS A 1 72 ? 23.439 4.829 -11.781 1.00 64.88 72 HIS A O 1
ATOM 594 N N . ASP A 1 73 ? 24.754 6.198 -13.009 1.00 66.38 73 ASP A N 1
ATOM 595 C CA . ASP A 1 73 ? 23.813 7.279 -13.402 1.00 66.38 73 ASP A CA 1
ATOM 596 C C . ASP A 1 73 ? 22.472 6.861 -14.065 1.00 66.38 73 ASP A C 1
ATOM 598 O O . ASP A 1 73 ? 21.705 7.722 -14.493 1.00 66.38 73 ASP A O 1
ATOM 602 N N . SER A 1 74 ? 22.172 5.566 -14.185 1.00 75.06 74 SER A N 1
ATOM 603 C CA . SER A 1 74 ? 20.924 5.036 -14.756 1.00 75.06 74 SER A CA 1
ATOM 604 C C . SER A 1 74 ? 20.012 4.449 -13.683 1.00 75.06 74 SER A C 1
ATOM 606 O O . SER A 1 74 ? 20.490 3.848 -12.721 1.00 75.06 74 SER A O 1
ATOM 608 N N . THR A 1 75 ? 18.698 4.542 -13.881 1.00 87.75 75 THR A N 1
ATOM 609 C CA . THR A 1 75 ? 17.711 3.932 -12.978 1.00 87.75 75 THR A CA 1
ATOM 610 C C . THR A 1 75 ? 17.471 2.456 -13.308 1.00 87.75 75 THR A C 1
ATOM 612 O O . THR A 1 75 ? 17.782 1.983 -14.407 1.00 87.75 75 THR A O 1
ATOM 615 N N . LEU A 1 76 ? 16.897 1.695 -12.369 1.00 90.56 76 LEU A N 1
ATOM 616 C CA . LEU A 1 76 ? 16.467 0.318 -12.643 1.00 90.56 76 LEU A CA 1
ATOM 617 C C . LEU A 1 76 ? 15.354 0.289 -13.704 1.00 90.56 76 LEU A C 1
ATOM 619 O O . LEU A 1 76 ? 15.308 -0.617 -14.539 1.00 90.56 76 LEU A O 1
ATOM 623 N N . LEU A 1 77 ? 14.470 1.291 -13.684 1.00 91.69 77 LEU A N 1
ATOM 624 C CA . LEU A 1 77 ? 13.367 1.419 -14.636 1.00 91.69 77 LEU A CA 1
ATOM 625 C C . LEU A 1 77 ? 13.878 1.696 -16.056 1.00 91.69 77 LEU A C 1
ATOM 627 O O . LEU A 1 77 ? 13.405 1.060 -16.998 1.00 91.69 77 LEU A O 1
ATOM 631 N N . ASP A 1 78 ? 14.892 2.553 -16.215 1.00 91.06 78 ASP A N 1
ATOM 632 C CA . ASP A 1 78 ? 15.505 2.839 -17.520 1.00 91.06 78 ASP A CA 1
ATOM 633 C C . ASP A 1 78 ? 16.074 1.584 -18.179 1.00 91.06 78 ASP A C 1
ATOM 635 O O . ASP A 1 78 ? 15.893 1.360 -19.380 1.00 91.06 78 ASP A O 1
ATOM 639 N N . GLU A 1 79 ? 16.747 0.731 -17.406 1.00 91.94 79 GLU A N 1
ATOM 640 C CA . GLU A 1 79 ? 17.274 -0.522 -17.942 1.00 91.94 79 GLU A CA 1
ATOM 641 C C . GLU A 1 79 ? 16.171 -1.511 -18.302 1.00 91.94 79 GLU A C 1
ATOM 643 O O . GLU A 1 79 ? 16.249 -2.154 -19.350 1.00 91.94 79 GLU A O 1
ATOM 648 N N . ALA A 1 80 ? 15.110 -1.604 -17.498 1.00 92.75 80 ALA A N 1
ATOM 649 C CA . ALA A 1 80 ? 13.964 -2.444 -17.838 1.00 92.75 80 ALA A CA 1
ATOM 650 C C . ALA A 1 80 ? 13.294 -1.966 -19.141 1.00 92.75 80 ALA A C 1
ATOM 652 O O . ALA A 1 80 ? 13.007 -2.776 -20.027 1.00 92.75 80 ALA A O 1
ATOM 653 N N . MET A 1 81 ? 13.140 -0.649 -19.319 1.00 92.94 81 MET A N 1
ATOM 654 C CA . MET A 1 81 ? 12.583 -0.041 -20.533 1.00 92.94 81 MET A CA 1
ATOM 655 C C . MET A 1 81 ? 13.416 -0.320 -21.792 1.00 92.94 81 MET A C 1
ATOM 657 O O . MET A 1 81 ? 12.854 -0.516 -22.878 1.00 92.94 81 MET A O 1
ATOM 661 N N . LYS A 1 82 ? 14.750 -0.371 -21.676 1.00 92.69 82 LYS A N 1
ATOM 662 C CA . LYS A 1 82 ? 15.649 -0.718 -22.795 1.00 92.69 82 LYS A CA 1
ATOM 663 C C . LYS A 1 82 ? 15.453 -2.153 -23.285 1.00 92.69 82 LYS A C 1
ATOM 665 O O . LYS A 1 82 ? 15.671 -2.417 -24.467 1.00 92.69 82 LYS A O 1
ATOM 670 N N . LEU A 1 83 ? 15.026 -3.061 -22.405 1.00 93.44 83 LEU A N 1
ATOM 671 C CA . LEU A 1 83 ? 14.815 -4.478 -22.715 1.00 93.44 83 LEU A CA 1
ATOM 672 C C . LEU A 1 83 ? 13.453 -4.777 -23.359 1.00 93.44 83 LEU A C 1
ATOM 674 O O . LEU A 1 83 ? 13.264 -5.876 -23.881 1.00 93.44 83 LEU A O 1
ATOM 678 N N . VAL A 1 84 ? 12.515 -3.825 -23.352 1.00 93.56 84 VAL A N 1
ATOM 679 C CA . VAL A 1 84 ? 11.170 -4.007 -23.916 1.00 93.56 84 VAL A CA 1
ATOM 680 C C . VAL A 1 84 ? 10.948 -3.192 -25.195 1.00 93.56 84 VAL A C 1
ATOM 682 O O . VAL A 1 84 ? 11.512 -2.112 -25.414 1.00 93.56 84 VAL A O 1
ATOM 685 N N . ASN A 1 85 ? 10.067 -3.707 -26.057 1.00 90.25 85 ASN A N 1
ATOM 686 C CA . ASN A 1 85 ? 9.665 -3.030 -27.288 1.00 90.25 85 ASN A CA 1
ATOM 687 C C . ASN A 1 85 ? 8.872 -1.747 -26.988 1.00 90.25 85 ASN A C 1
ATOM 689 O O . ASN A 1 85 ? 8.121 -1.679 -26.017 1.00 90.25 85 ASN A O 1
ATOM 693 N N . HIS A 1 86 ? 8.978 -0.755 -27.879 1.00 87.44 86 HIS A N 1
ATOM 694 C CA . HIS A 1 86 ? 8.376 0.578 -27.737 1.00 87.44 86 HIS A CA 1
ATOM 695 C C . HIS A 1 86 ? 6.916 0.618 -27.229 1.00 87.44 86 HIS A C 1
ATOM 697 O O . HIS A 1 86 ? 6.645 1.421 -26.337 1.00 87.44 86 HIS A O 1
ATOM 703 N N . PRO A 1 87 ? 5.958 -0.195 -27.727 1.00 89.06 87 PRO A N 1
ATOM 704 C CA . PRO A 1 87 ? 4.579 -0.127 -27.234 1.00 89.06 87 PRO A CA 1
ATOM 705 C C . PRO A 1 87 ? 4.432 -0.520 -25.755 1.00 89.06 87 PRO A C 1
ATOM 707 O O . PRO A 1 87 ? 3.529 -0.020 -25.092 1.00 89.06 87 PRO A O 1
ATOM 710 N N . TYR A 1 88 ? 5.333 -1.351 -25.225 1.00 90.00 88 TYR A N 1
ATOM 711 C CA . TYR A 1 88 ? 5.282 -1.843 -23.846 1.00 90.00 88 TYR A CA 1
ATOM 712 C C . TYR A 1 88 ? 6.039 -0.964 -22.847 1.00 90.00 88 TYR A C 1
ATOM 714 O O . TYR A 1 88 ? 5.874 -1.134 -21.645 1.00 90.00 88 TYR A O 1
ATOM 722 N N . ARG A 1 89 ? 6.836 0.008 -23.313 1.00 90.69 89 ARG A N 1
ATOM 723 C CA . ARG A 1 89 ? 7.586 0.914 -22.422 1.00 90.69 89 ARG A CA 1
ATOM 724 C C . ARG A 1 89 ? 6.680 1.752 -21.525 1.00 90.69 89 ARG A C 1
ATOM 726 O O . ARG A 1 89 ? 7.035 1.996 -20.388 1.00 90.69 89 ARG A O 1
ATOM 733 N N . ARG A 1 90 ? 5.475 2.086 -21.999 1.00 89.38 90 ARG A N 1
ATOM 734 C CA . ARG A 1 90 ? 4.467 2.863 -21.252 1.00 89.38 90 ARG A CA 1
ATOM 735 C C . ARG A 1 90 ? 3.934 2.171 -19.991 1.00 89.38 90 ARG A C 1
ATOM 737 O O . ARG A 1 90 ? 3.157 2.772 -19.263 1.00 89.38 90 ARG A O 1
ATOM 744 N N . VAL A 1 91 ? 4.277 0.900 -19.778 1.00 89.38 91 VAL A N 1
ATOM 745 C CA . VAL A 1 91 ? 3.950 0.172 -18.544 1.00 89.38 91 VAL A CA 1
ATOM 746 C C . VAL A 1 91 ? 4.834 0.631 -17.382 1.00 89.38 91 VAL A C 1
ATOM 748 O O . VAL A 1 91 ? 4.429 0.525 -16.227 1.00 89.38 91 VAL A O 1
ATOM 751 N N . PHE A 1 92 ? 6.026 1.152 -17.675 1.00 92.25 92 PHE A N 1
ATOM 752 C CA . PHE A 1 92 ? 6.934 1.683 -16.671 1.00 92.25 92 PHE A CA 1
ATOM 753 C C . PHE A 1 92 ? 6.609 3.163 -16.403 1.00 92.25 92 PHE A C 1
ATOM 755 O O . PHE A 1 92 ? 6.306 3.892 -17.347 1.00 92.25 92 PHE A O 1
ATOM 762 N N . PRO A 1 93 ? 6.634 3.613 -15.136 1.00 89.31 93 PRO A N 1
ATOM 763 C CA . PRO A 1 93 ? 6.476 5.025 -14.808 1.00 89.31 93 PRO A CA 1
ATOM 764 C C . PRO A 1 93 ? 7.719 5.821 -15.223 1.00 89.31 93 PRO A C 1
ATOM 766 O O . PRO A 1 93 ? 8.840 5.462 -14.861 1.00 89.31 93 PRO A O 1
ATOM 769 N N . ASP A 1 94 ? 7.505 6.926 -15.938 1.00 81.81 94 ASP A N 1
ATOM 770 C CA . ASP A 1 94 ? 8.580 7.736 -16.529 1.00 81.81 94 ASP A CA 1
ATOM 771 C C . ASP A 1 94 ? 9.090 8.838 -15.580 1.00 81.81 94 ASP A C 1
ATOM 773 O O . ASP A 1 94 ? 10.152 9.422 -15.801 1.00 81.81 94 ASP A O 1
ATOM 777 N N . THR A 1 95 ? 8.344 9.147 -14.514 1.00 81.88 95 THR A N 1
ATOM 778 C CA . THR A 1 95 ? 8.693 10.197 -13.549 1.00 81.88 95 THR A CA 1
ATOM 779 C C . THR A 1 95 ? 8.656 9.684 -12.112 1.00 81.88 95 THR A C 1
ATOM 781 O O . THR A 1 95 ? 7.909 8.764 -11.789 1.00 81.88 95 THR A O 1
ATOM 784 N N . LEU A 1 96 ? 9.419 10.319 -11.213 1.00 77.19 96 LEU A N 1
ATOM 785 C CA . LEU A 1 96 ? 9.338 10.058 -9.766 1.00 77.19 96 LEU A CA 1
ATOM 786 C C . LEU A 1 96 ? 7.905 10.237 -9.234 1.00 77.19 96 LEU A C 1
ATOM 788 O O . LEU A 1 96 ? 7.466 9.524 -8.341 1.00 77.19 96 LEU A O 1
ATOM 792 N N . PHE A 1 97 ? 7.146 11.157 -9.825 1.00 76.69 97 PHE A N 1
ATOM 793 C CA . PHE A 1 97 ? 5.748 11.336 -9.473 1.00 76.69 97 PHE A CA 1
ATOM 794 C C . PHE A 1 97 ? 4.896 10.111 -9.837 1.00 76.69 97 PHE A C 1
ATOM 796 O O . PHE A 1 97 ? 4.159 9.602 -8.996 1.00 76.69 97 PHE A O 1
ATOM 803 N N . ASP A 1 98 ? 5.026 9.601 -11.064 1.00 81.50 98 ASP A N 1
ATOM 804 C CA . ASP A 1 98 ? 4.293 8.408 -11.501 1.00 81.50 98 ASP A CA 1
ATOM 805 C C . ASP A 1 98 ? 4.665 7.180 -10.659 1.00 81.50 98 ASP A C 1
ATOM 807 O O . ASP A 1 98 ? 3.815 6.334 -10.373 1.00 81.50 98 ASP A O 1
ATOM 811 N N . GLN A 1 99 ? 5.926 7.110 -10.219 1.00 85.06 99 GLN A N 1
ATOM 812 C CA . GLN A 1 99 ? 6.407 6.096 -9.283 1.00 85.06 99 GLN A CA 1
ATOM 813 C C . GLN A 1 99 ? 5.693 6.191 -7.927 1.00 85.06 99 GLN A C 1
ATOM 815 O O . GLN A 1 99 ? 5.136 5.192 -7.467 1.00 85.06 99 GLN A O 1
ATOM 820 N N . ASP A 1 100 ? 5.653 7.378 -7.314 1.00 80.62 100 ASP A N 1
ATOM 821 C CA . ASP A 1 100 ? 4.952 7.610 -6.044 1.00 80.62 100 ASP A CA 1
ATOM 822 C C . ASP A 1 100 ? 3.459 7.270 -6.159 1.00 80.62 100 ASP A C 1
ATOM 824 O O . ASP A 1 100 ? 2.917 6.553 -5.318 1.00 80.62 100 ASP A O 1
ATOM 828 N N . VAL A 1 101 ? 2.792 7.712 -7.231 1.00 81.75 101 VAL A N 1
ATOM 829 C CA . VAL A 1 101 ? 1.370 7.416 -7.474 1.00 81.75 101 VAL A CA 1
ATOM 830 C C . VAL A 1 101 ? 1.122 5.916 -7.583 1.00 81.75 101 VAL A C 1
ATOM 832 O O . VAL A 1 101 ? 0.138 5.416 -7.031 1.00 81.75 101 VAL A O 1
ATOM 835 N N . LEU A 1 102 ? 1.982 5.188 -8.298 1.00 87.19 102 LEU A N 1
ATOM 836 C CA . LEU A 1 102 ? 1.848 3.742 -8.432 1.00 87.19 102 LEU A CA 1
ATOM 837 C C . LEU A 1 102 ? 2.002 3.051 -7.074 1.00 87.19 102 LEU A C 1
ATOM 839 O O . LEU A 1 102 ? 1.155 2.236 -6.711 1.00 87.19 102 LEU A O 1
ATOM 843 N N . ILE A 1 103 ? 3.019 3.428 -6.296 1.00 89.06 103 ILE A N 1
ATOM 844 C CA . ILE A 1 103 ? 3.239 2.909 -4.940 1.00 89.06 103 ILE A CA 1
ATOM 845 C C . ILE A 1 103 ? 2.028 3.197 -4.052 1.00 89.06 103 ILE A C 1
ATOM 847 O O . ILE A 1 103 ? 1.522 2.292 -3.391 1.00 89.06 103 ILE A O 1
ATOM 851 N N . TYR A 1 104 ? 1.519 4.427 -4.051 1.00 88.12 104 TYR A N 1
ATOM 852 C CA . TYR A 1 104 ? 0.373 4.793 -3.224 1.00 88.12 104 TYR A CA 1
ATOM 853 C C . TYR A 1 104 ? -0.881 4.014 -3.606 1.00 88.12 104 TYR A C 1
ATOM 855 O O . TYR A 1 104 ? -1.563 3.520 -2.715 1.00 88.12 104 TYR A O 1
ATOM 863 N N . LYS A 1 105 ? -1.145 3.801 -4.901 1.00 86.25 105 LYS A N 1
ATOM 864 C CA . LYS A 1 105 ? -2.255 2.949 -5.359 1.00 86.25 105 LYS A CA 1
ATOM 865 C C . LYS A 1 105 ? -2.087 1.485 -4.957 1.00 86.25 105 LYS A C 1
ATOM 867 O O . LYS A 1 105 ? -3.064 0.847 -4.575 1.00 86.25 105 LYS A O 1
ATOM 872 N N . MET A 1 106 ? -0.867 0.949 -5.027 1.00 89.50 106 MET A N 1
ATOM 873 C CA . MET A 1 106 ? -0.585 -0.415 -4.568 1.00 89.50 106 MET A CA 1
ATOM 874 C C . MET A 1 106 ? -0.903 -0.568 -3.078 1.00 89.50 106 MET A C 1
ATOM 876 O O . MET A 1 106 ? -1.564 -1.524 -2.679 1.00 89.50 106 MET A O 1
ATOM 880 N N . TYR A 1 107 ? -0.452 0.382 -2.257 1.00 91.62 107 TYR A N 1
ATOM 881 C CA . TYR A 1 107 ? -0.695 0.357 -0.817 1.00 91.62 107 TYR A CA 1
ATOM 882 C C . TYR A 1 107 ? -2.147 0.654 -0.455 1.00 91.62 107 TYR A C 1
ATOM 884 O O . TYR A 1 107 ? -2.654 0.030 0.469 1.00 91.62 107 TYR A O 1
ATOM 892 N N . ASP A 1 108 ? -2.828 1.541 -1.179 1.00 90.88 108 ASP A N 1
ATOM 893 C CA . ASP A 1 108 ? -4.251 1.832 -0.985 1.00 90.88 108 ASP A CA 1
ATOM 894 C C . ASP A 1 108 ? -5.095 0.557 -1.069 1.00 90.88 108 ASP A C 1
ATOM 896 O O . ASP A 1 108 ? -5.916 0.306 -0.191 1.00 90.88 108 ASP A O 1
ATOM 900 N N . HIS A 1 109 ? -4.809 -0.308 -2.048 1.00 90.56 109 HIS A N 1
ATOM 901 C CA . HIS A 1 109 ? -5.481 -1.600 -2.172 1.00 90.56 109 HIS A CA 1
ATOM 902 C C . HIS A 1 109 ? -5.199 -2.525 -0.978 1.00 90.56 109 HIS A C 1
ATOM 904 O O . HIS A 1 109 ? -6.130 -3.041 -0.369 1.00 90.56 109 HIS A O 1
ATOM 910 N N . LEU A 1 110 ? -3.928 -2.668 -0.579 1.00 92.25 110 LEU A N 1
ATOM 911 C CA . LEU A 1 110 ? -3.542 -3.491 0.578 1.00 92.25 110 LEU A CA 1
ATOM 912 C C . LEU A 1 110 ? -4.166 -2.992 1.888 1.00 92.25 110 LEU A C 1
ATOM 914 O O . LEU A 1 110 ? -4.551 -3.782 2.748 1.00 92.25 110 LEU A O 1
ATOM 918 N N . ILE A 1 111 ? -4.243 -1.673 2.050 1.00 94.69 111 ILE A N 1
ATOM 919 C CA . ILE A 1 111 ? -4.835 -1.032 3.220 1.00 94.69 111 ILE A CA 1
ATOM 920 C C . ILE A 1 111 ? -6.348 -1.223 3.214 1.00 94.69 111 ILE A C 1
ATOM 922 O O . ILE A 1 111 ? -6.921 -1.534 4.258 1.00 94.69 111 ILE A O 1
ATOM 926 N N . LYS A 1 112 ? -6.993 -1.068 2.054 1.00 94.81 112 LYS A N 1
ATOM 927 C CA . LYS A 1 112 ? -8.431 -1.285 1.904 1.00 94.81 112 LYS A CA 1
ATOM 928 C C . LYS A 1 112 ? -8.816 -2.713 2.271 1.00 94.81 112 LYS A C 1
ATOM 930 O O . LYS A 1 112 ? -9.715 -2.901 3.089 1.00 94.81 112 LYS A O 1
ATOM 935 N N . ASP A 1 113 ? -8.081 -3.690 1.748 1.00 94.62 113 ASP A N 1
ATOM 936 C CA . ASP A 1 113 ? -8.278 -5.104 2.070 1.00 94.62 113 ASP A CA 1
ATOM 937 C C . ASP A 1 113 ? -8.171 -5.367 3.577 1.00 94.62 113 ASP A C 1
ATOM 939 O O . ASP A 1 113 ? -8.889 -6.206 4.116 1.00 94.62 113 ASP A O 1
ATOM 943 N N . GLU A 1 114 ? -7.284 -4.659 4.280 1.00 95.19 114 GLU A N 1
ATOM 944 C CA . GLU A 1 114 ? -7.155 -4.790 5.730 1.00 95.19 114 GLU A CA 1
ATOM 945 C C . GLU A 1 114 ? -8.299 -4.107 6.492 1.00 95.19 114 GLU A C 1
ATOM 947 O O . GLU A 1 114 ? -8.828 -4.681 7.442 1.00 95.19 114 GLU A O 1
ATOM 952 N N . PHE A 1 115 ? -8.753 -2.933 6.047 1.00 94.38 115 PHE A N 1
ATOM 953 C CA . PHE A 1 115 ? -9.949 -2.288 6.602 1.00 94.38 115 PHE A CA 1
ATOM 954 C C . PHE A 1 115 ? -11.209 -3.144 6.447 1.00 94.38 115 PHE A C 1
ATOM 956 O O . PHE A 1 115 ? -12.069 -3.139 7.330 1.00 94.38 115 PHE A O 1
ATOM 963 N N . ASP A 1 116 ? -11.322 -3.885 5.346 1.00 94.31 116 ASP A N 1
ATOM 964 C CA . ASP A 1 116 ? -12.475 -4.744 5.065 1.00 94.31 116 ASP A CA 1
ATOM 965 C C . ASP A 1 116 ? -12.511 -6.007 5.940 1.00 94.31 116 ASP A C 1
ATOM 967 O O . ASP A 1 116 ? -13.569 -6.619 6.095 1.00 94.31 116 ASP A O 1
ATOM 971 N N . LYS A 1 117 ? -11.392 -6.371 6.583 1.00 94.25 117 LYS A N 1
ATOM 972 C CA . LYS A 1 117 ? -11.329 -7.473 7.562 1.00 94.25 117 LYS A CA 1
ATOM 973 C C . LYS A 1 117 ? -11.792 -7.074 8.961 1.00 94.25 117 LYS A C 1
ATOM 975 O O . LYS A 1 117 ? -12.031 -7.958 9.787 1.00 94.25 117 LYS A O 1
ATOM 980 N N . ILE A 1 118 ? -11.921 -5.776 9.244 1.00 94.81 118 ILE A N 1
ATOM 981 C CA . ILE A 1 118 ? -12.339 -5.282 10.558 1.00 94.81 118 ILE A CA 1
ATOM 982 C C . ILE A 1 118 ? -13.770 -5.768 10.843 1.00 94.81 118 ILE A C 1
ATOM 984 O O . ILE A 1 118 ? -14.696 -5.415 10.105 1.00 94.81 118 ILE A O 1
ATOM 988 N N . PRO A 1 119 ? -13.994 -6.546 11.919 1.00 93.06 119 PRO A N 1
ATOM 989 C CA . PRO A 1 119 ? -15.318 -7.060 12.240 1.00 93.06 119 PRO A CA 1
ATOM 990 C C . PRO A 1 119 ? -16.251 -5.912 12.640 1.00 93.06 119 PRO A C 1
ATOM 992 O O . PRO A 1 119 ? -16.069 -5.277 13.676 1.00 93.06 119 PRO A O 1
ATOM 995 N N . ARG A 1 120 ? -17.268 -5.647 11.814 1.00 91.94 120 ARG A N 1
ATOM 996 C CA . ARG A 1 120 ? -18.228 -4.551 12.041 1.00 91.94 120 ARG A CA 1
ATOM 997 C C . ARG A 1 120 ? -19.434 -4.946 12.894 1.00 91.94 120 ARG A C 1
ATOM 999 O O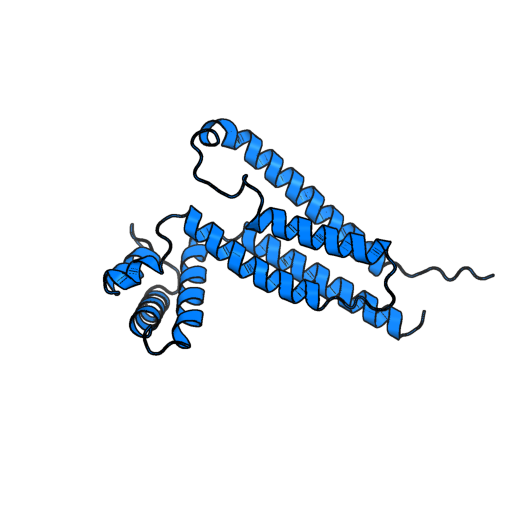 . ARG A 1 120 ? -20.161 -4.082 13.381 1.00 91.94 120 ARG A O 1
ATOM 1006 N N . GLU A 1 121 ? -19.674 -6.244 13.060 1.00 90.50 121 GLU A N 1
ATOM 1007 C CA . GLU A 1 121 ? -20.814 -6.747 13.823 1.00 90.50 121 GLU A CA 1
ATOM 1008 C C . GLU A 1 121 ? -20.682 -6.412 15.318 1.00 90.50 121 GLU A C 1
ATOM 1010 O O . GLU A 1 121 ? -19.629 -6.576 15.939 1.00 90.50 121 GLU A O 1
ATOM 1015 N N . GLY A 1 122 ? -21.771 -5.905 15.900 1.00 85.56 122 GLY A N 1
ATOM 1016 C CA . GLY A 1 122 ? -21.810 -5.484 17.300 1.00 85.56 122 GLY A CA 1
ATOM 1017 C C . GLY A 1 122 ? -21.092 -4.164 17.599 1.00 85.56 122 GLY A C 1
ATOM 1018 O O . GLY A 1 122 ? -21.013 -3.797 18.770 1.00 85.56 122 GLY A O 1
ATOM 1019 N N . LEU A 1 123 ? -20.568 -3.458 16.591 1.00 91.38 123 LEU A N 1
ATOM 1020 C CA . LEU A 1 123 ? -20.082 -2.088 16.751 1.00 91.38 123 LEU A CA 1
ATOM 1021 C C . LEU A 1 123 ? -21.247 -1.094 16.730 1.00 91.38 123 LEU A C 1
ATOM 1023 O O . LEU A 1 123 ? -22.206 -1.221 15.962 1.00 91.38 123 LEU A O 1
ATOM 1027 N N . SER A 1 124 ? -21.136 -0.055 17.545 1.00 92.00 124 SER A N 1
ATOM 1028 C CA . SER A 1 124 ? -22.008 1.108 17.518 1.00 92.00 124 SER A CA 1
ATOM 1029 C C . SER A 1 124 ? -21.867 1.885 16.204 1.00 92.00 124 SER A C 1
ATOM 1031 O O . SER A 1 124 ? -20.931 1.725 15.412 1.00 92.00 124 SER A O 1
ATOM 1033 N N . LYS A 1 125 ? -22.818 2.792 15.966 1.00 93.44 125 LYS A N 1
ATOM 1034 C CA . LYS A 1 125 ? -22.751 3.717 14.827 1.00 93.44 125 LYS A CA 1
ATOM 1035 C C . LYS A 1 125 ? -21.535 4.641 14.906 1.00 93.44 125 LYS A C 1
ATOM 1037 O O . LYS A 1 125 ? -20.990 4.998 13.868 1.00 93.44 125 LYS A O 1
ATOM 1042 N N . VAL A 1 126 ? -21.131 5.026 16.118 1.00 93.12 126 VAL A N 1
ATOM 1043 C CA . VAL A 1 126 ? -19.995 5.929 16.338 1.00 93.12 126 VAL A CA 1
ATOM 1044 C C . VAL A 1 126 ? -18.688 5.209 16.028 1.00 93.12 126 VAL A C 1
ATOM 1046 O O . VAL A 1 126 ? -17.886 5.738 15.269 1.00 93.12 126 VAL A O 1
ATOM 1049 N N . GLU A 1 127 ? -18.506 3.981 16.516 1.00 92.81 127 GLU A N 1
ATOM 1050 C CA . GLU A 1 127 ? -17.315 3.173 16.213 1.00 92.81 127 GLU A CA 1
ATOM 1051 C C . GLU A 1 127 ? -17.168 2.931 14.707 1.00 92.81 127 GLU A C 1
ATOM 1053 O O . GLU A 1 127 ? -16.102 3.170 14.143 1.00 92.81 127 GLU A O 1
ATOM 1058 N N . ASN A 1 128 ? -18.254 2.548 14.026 1.00 94.06 128 ASN A N 1
ATOM 1059 C CA . ASN A 1 128 ? -18.230 2.380 12.572 1.00 94.06 128 ASN A CA 1
ATOM 1060 C C . ASN A 1 128 ? -17.846 3.673 11.843 1.00 94.06 128 ASN A C 1
ATOM 1062 O O . ASN A 1 128 ? -16.993 3.643 10.959 1.00 94.06 128 ASN A O 1
ATOM 1066 N N . PHE A 1 129 ? -18.422 4.807 12.249 1.00 94.00 129 PHE A N 1
ATOM 1067 C CA . PHE A 1 129 ? -18.080 6.110 11.685 1.00 94.00 129 PHE A CA 1
ATOM 1068 C C . PHE A 1 129 ? -16.599 6.461 11.881 1.00 94.00 129 PHE A C 1
ATOM 1070 O O . PHE A 1 129 ? -15.966 6.965 10.955 1.00 94.00 129 PHE A O 1
ATOM 1077 N N . MET A 1 130 ? -16.034 6.187 13.060 1.00 92.94 130 MET A N 1
ATOM 1078 C CA . MET A 1 130 ? -14.623 6.458 13.346 1.00 92.94 130 MET A CA 1
ATOM 1079 C C . MET A 1 130 ? -13.696 5.607 12.473 1.00 92.94 130 MET A C 1
ATOM 1081 O O . MET A 1 130 ? -12.747 6.135 11.897 1.00 92.94 130 MET A O 1
ATOM 1085 N N . ILE A 1 131 ? -14.001 4.319 12.302 1.00 94.88 131 ILE A N 1
ATOM 1086 C CA . ILE A 1 131 ? -13.217 3.424 11.439 1.00 94.88 131 ILE A CA 1
ATOM 1087 C C . ILE A 1 131 ? -13.296 3.877 9.974 1.00 94.88 131 ILE A C 1
ATOM 1089 O O . ILE A 1 131 ? -12.276 3.945 9.288 1.00 94.88 131 ILE A O 1
ATOM 1093 N N . ASP A 1 132 ? -14.481 4.252 9.494 1.00 94.00 132 ASP A N 1
ATOM 1094 C CA . ASP A 1 132 ? -14.653 4.725 8.115 1.00 94.00 132 ASP A CA 1
ATOM 1095 C C . ASP A 1 132 ? -13.956 6.073 7.887 1.00 94.00 132 ASP A C 1
ATOM 1097 O O . ASP A 1 132 ? -13.379 6.318 6.825 1.00 94.00 132 ASP A O 1
ATOM 1101 N N . ARG A 1 133 ? -13.951 6.946 8.899 1.00 92.38 133 ARG A N 1
ATOM 1102 C CA . ARG A 1 133 ? -13.182 8.192 8.886 1.00 92.38 133 ARG A CA 1
ATOM 1103 C C . ARG A 1 133 ? -11.680 7.922 8.780 1.00 92.38 133 ARG A C 1
ATOM 1105 O O . ARG A 1 133 ? -11.026 8.624 8.011 1.00 92.38 133 ARG A O 1
ATOM 1112 N N . LEU A 1 134 ? -11.141 6.930 9.495 1.00 93.56 134 LEU A N 1
ATOM 1113 C CA . LEU A 1 134 ? -9.730 6.540 9.375 1.00 93.56 134 LEU A CA 1
ATOM 1114 C C . LEU A 1 134 ? -9.402 6.053 7.963 1.00 93.56 134 LEU A C 1
ATOM 1116 O O . LEU A 1 134 ? -8.418 6.511 7.382 1.00 93.56 134 LEU A O 1
ATOM 1120 N N . TRP A 1 135 ? -10.245 5.191 7.384 1.00 93.94 135 TRP A N 1
ATOM 1121 C CA . TRP A 1 135 ? -10.088 4.753 5.993 1.00 93.94 135 TRP A CA 1
ATOM 1122 C C . TRP A 1 135 ? -10.055 5.947 5.037 1.00 93.94 135 TRP A C 1
ATOM 1124 O O . TRP A 1 135 ? -9.098 6.105 4.281 1.00 93.94 135 TRP A O 1
ATOM 1134 N N . ASN A 1 136 ? -11.049 6.833 5.120 1.00 89.81 136 ASN A N 1
ATOM 1135 C CA . ASN A 1 136 ? -11.115 8.019 4.269 1.00 89.81 136 ASN A CA 1
ATOM 1136 C C . ASN A 1 136 ? -9.904 8.935 4.47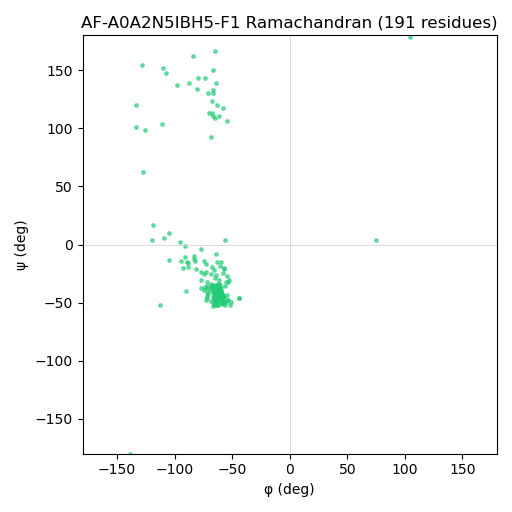5 1.00 89.81 136 ASN A C 1
ATOM 1138 O O . ASN A 1 136 ? -9.397 9.500 3.510 1.00 89.81 136 ASN A O 1
ATOM 1142 N N . GLY A 1 137 ? -9.411 9.059 5.710 1.00 87.31 137 GLY A N 1
ATOM 1143 C CA . GLY A 1 137 ? -8.194 9.794 6.037 1.00 87.31 137 GLY A CA 1
ATOM 1144 C C . GLY A 1 137 ? -6.959 9.213 5.350 1.00 87.31 137 GLY A C 1
ATOM 1145 O O . GLY A 1 137 ? -6.199 9.963 4.734 1.00 87.31 137 GLY A O 1
ATOM 1146 N N . VAL A 1 138 ? -6.776 7.890 5.390 1.00 89.50 138 VAL A N 1
ATOM 1147 C CA . VAL A 1 138 ? -5.667 7.204 4.706 1.00 89.50 138 VAL A CA 1
ATOM 1148 C C . VAL A 1 138 ? -5.801 7.311 3.188 1.00 89.50 138 VAL A C 1
ATOM 1150 O O . VAL A 1 138 ? -4.858 7.757 2.536 1.00 89.50 138 VAL A O 1
ATOM 1153 N N . HIS A 1 139 ? -6.972 6.990 2.633 1.00 88.06 139 HIS A N 1
ATOM 1154 C CA . HIS A 1 139 ? -7.246 7.065 1.196 1.00 88.06 139 HIS A CA 1
ATOM 1155 C C . HIS A 1 139 ? -7.034 8.482 0.656 1.00 88.06 139 HIS A C 1
ATOM 1157 O O . HIS A 1 139 ? -6.331 8.690 -0.333 1.00 88.06 139 HIS A O 1
ATOM 1163 N N . SER A 1 140 ? -7.546 9.487 1.371 1.00 82.00 140 SER A N 1
ATOM 1164 C CA . SER A 1 140 ? -7.288 10.888 1.048 1.00 82.00 140 SER A CA 1
ATOM 1165 C C . SER A 1 140 ? -5.792 11.179 1.072 1.00 82.00 140 SER A C 1
ATOM 1167 O O . SER A 1 140 ? -5.275 11.817 0.168 1.00 82.00 140 SER A O 1
ATOM 1169 N N . THR A 1 141 ? -5.063 10.700 2.077 1.00 78.50 141 THR A N 1
ATOM 1170 C CA . THR A 1 141 ? -3.623 10.960 2.217 1.00 78.50 141 THR A CA 1
ATOM 1171 C C . THR A 1 141 ? -2.780 10.292 1.139 1.00 78.50 141 THR A C 1
ATOM 1173 O O . THR A 1 141 ? -1.780 10.867 0.732 1.00 78.50 141 THR A O 1
ATOM 1176 N N . LEU A 1 142 ? -3.133 9.095 0.685 1.00 79.38 142 LEU A N 1
ATOM 1177 C CA . LEU A 1 142 ? -2.336 8.373 -0.305 1.00 79.38 142 LEU A CA 1
ATOM 1178 C C . LEU A 1 142 ? -2.764 8.696 -1.738 1.00 79.38 142 LEU A C 1
ATOM 1180 O O . LEU A 1 142 ? -1.918 8.844 -2.614 1.00 79.38 142 LEU A O 1
ATOM 1184 N N . VAL A 1 143 ? -4.068 8.819 -1.980 1.00 75.44 143 VAL A N 1
ATOM 1185 C CA . VAL A 1 143 ? -4.632 8.835 -3.332 1.00 75.44 143 VAL A CA 1
ATOM 1186 C C . VAL A 1 143 ? -5.228 10.188 -3.694 1.00 75.44 143 VAL A C 1
ATOM 1188 O O . VAL A 1 143 ? -4.876 10.714 -4.744 1.00 75.44 143 VAL A O 1
ATOM 1191 N N . GLU A 1 144 ? -6.119 10.766 -2.880 1.00 67.06 144 GLU A N 1
ATOM 1192 C CA . GLU A 1 144 ? -6.953 11.908 -3.317 1.00 67.06 144 GLU A CA 1
ATOM 1193 C C . GLU A 1 144 ? -6.382 13.295 -3.003 1.00 67.06 144 GLU A C 1
ATOM 1195 O O . GLU A 1 144 ? -6.796 14.301 -3.591 1.00 67.06 144 GLU A O 1
ATOM 1200 N N . ASN A 1 145 ? -5.455 13.395 -2.057 1.00 61.50 145 ASN A N 1
ATOM 1201 C CA . ASN A 1 145 ? -4.948 14.682 -1.624 1.00 61.50 145 ASN A CA 1
ATOM 1202 C C . ASN A 1 145 ? -4.093 15.268 -2.747 1.00 61.50 145 ASN A C 1
ATOM 1204 O O . ASN A 1 14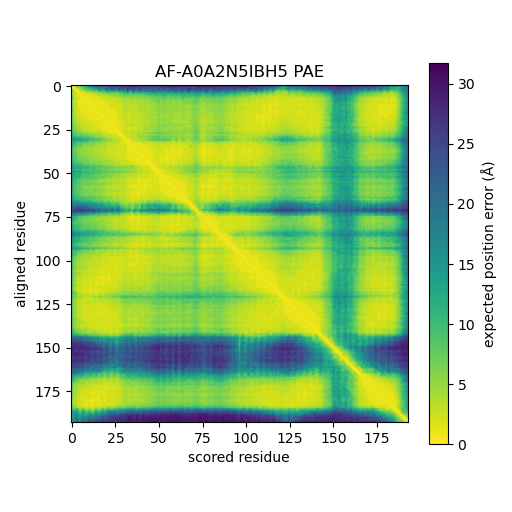5 ? -3.011 14.784 -3.070 1.00 61.50 145 ASN A O 1
ATOM 1208 N N . ARG A 1 146 ? -4.595 16.364 -3.324 1.00 51.94 146 ARG A N 1
ATOM 1209 C CA . ARG A 1 146 ? -3.939 17.127 -4.394 1.00 51.94 146 ARG A CA 1
ATOM 1210 C C . ARG A 1 146 ? -2.568 17.674 -3.988 1.00 51.94 146 ARG A C 1
ATOM 1212 O O . ARG A 1 146 ? -1.786 18.036 -4.853 1.00 51.94 146 ARG A O 1
ATOM 1219 N N . ASN A 1 147 ? -2.245 17.695 -2.693 1.00 49.16 147 ASN A N 1
ATOM 1220 C CA . ASN A 1 147 ? -0.898 17.979 -2.198 1.00 49.16 147 ASN A CA 1
ATOM 1221 C C . ASN A 1 147 ? 0.066 16.775 -2.338 1.00 49.16 147 ASN A C 1
ATOM 1223 O O . ASN A 1 147 ? 1.243 16.894 -2.020 1.00 49.16 147 ASN A O 1
ATOM 1227 N N . PHE A 1 148 ? -0.402 15.619 -2.805 1.00 50.94 148 PHE A N 1
ATOM 1228 C CA . PHE A 1 148 ? 0.406 14.462 -3.210 1.00 50.94 148 PHE A CA 1
ATOM 1229 C C . PHE A 1 148 ? 0.203 14.101 -4.686 1.00 50.94 148 PHE A C 1
ATOM 1231 O O . PHE A 1 148 ? 0.798 13.137 -5.146 1.00 50.94 148 PHE A O 1
ATOM 1238 N N . GLN A 1 149 ? -0.581 14.894 -5.433 1.00 45.00 149 GLN A N 1
ATOM 1239 C CA . GLN A 1 149 ? -0.768 14.798 -6.883 1.00 45.00 149 GLN A CA 1
ATOM 1240 C C . GLN A 1 149 ? -0.115 16.024 -7.573 1.00 45.00 149 GLN A C 1
ATOM 1242 O O . GLN A 1 149 ? -0.658 17.123 -7.510 1.00 45.00 149 GLN A O 1
ATOM 1247 N N . GLY A 1 150 ? 1.055 15.887 -8.208 1.00 47.56 150 GLY A N 1
ATOM 1248 C CA . GLY A 1 150 ? 1.646 16.900 -9.111 1.00 47.56 150 GLY A CA 1
ATOM 1249 C C . GLY A 1 150 ? 1.333 16.538 -10.569 1.00 47.56 150 GLY A C 1
ATOM 1250 O O . GLY A 1 150 ? 1.283 15.369 -10.893 1.00 47.56 150 GLY A O 1
ATOM 1251 N N . ASP A 1 151 ? 0.957 17.435 -11.479 1.00 43.28 151 ASP A N 1
ATOM 1252 C CA . ASP A 1 151 ? 1.747 18.533 -12.042 1.00 43.28 151 ASP A CA 1
ATOM 1253 C C . ASP A 1 151 ? 0.945 19.846 -12.066 1.00 43.28 151 ASP A C 1
ATOM 1255 O O . ASP A 1 151 ? 0.134 20.092 -12.961 1.00 43.28 151 ASP A O 1
ATOM 1259 N N . ASN A 1 152 ? 1.185 20.749 -11.110 1.00 44.88 152 ASN A N 1
ATOM 1260 C CA . ASN A 1 152 ? 0.676 22.115 -11.215 1.00 44.88 152 ASN A CA 1
ATOM 1261 C C . ASN A 1 152 ? 1.774 23.149 -10.875 1.00 44.88 152 ASN A C 1
ATOM 1263 O O . ASN A 1 152 ? 2.299 23.163 -9.755 1.00 44.88 152 ASN A O 1
ATOM 1267 N N . PRO A 1 153 ? 2.132 24.046 -11.819 1.00 47.56 153 PRO A N 1
ATOM 1268 C CA . PRO A 1 153 ? 3.203 25.028 -11.649 1.00 47.56 153 PRO A CA 1
ATOM 1269 C C . PRO A 1 153 ? 2.961 26.058 -10.530 1.00 47.56 153 PRO A C 1
ATOM 1271 O O . PRO A 1 153 ? 3.924 26.682 -10.082 1.00 47.56 153 PRO A O 1
ATOM 1274 N N . TYR A 1 154 ? 1.737 26.203 -10.008 1.00 40.06 154 TYR A N 1
ATOM 1275 C CA . TYR A 1 154 ? 1.467 27.022 -8.817 1.00 40.06 154 TYR A CA 1
ATOM 1276 C C . TYR A 1 154 ? 2.061 26.438 -7.520 1.00 40.06 154 TYR A C 1
ATOM 1278 O O . TYR A 1 154 ? 2.377 27.194 -6.601 1.00 40.06 154 TYR A O 1
ATOM 1286 N N . TYR A 1 155 ? 2.275 25.121 -7.436 1.00 48.25 155 TYR A N 1
ATOM 1287 C CA . TYR A 1 155 ? 2.671 24.450 -6.188 1.00 48.25 155 TYR A CA 1
ATOM 1288 C C . TYR A 1 155 ? 4.188 24.405 -5.958 1.00 48.25 155 TYR A C 1
ATOM 1290 O O . TYR A 1 155 ? 4.634 24.327 -4.812 1.00 48.25 155 TYR A O 1
ATOM 1298 N N . LYS A 1 156 ? 5.004 24.590 -7.009 1.00 42.09 156 LYS A N 1
ATOM 1299 C CA . LYS A 1 156 ? 6.469 24.756 -6.888 1.00 42.09 156 LYS A CA 1
ATOM 1300 C C . LYS A 1 156 ? 6.870 25.934 -5.990 1.00 42.09 156 LYS A C 1
ATOM 1302 O O . LYS A 1 156 ? 7.959 25.921 -5.425 1.00 42.09 156 LYS A O 1
ATOM 1307 N N . ARG A 1 157 ? 6.003 26.942 -5.829 1.00 42.97 157 ARG A N 1
ATOM 1308 C CA . ARG A 1 157 ? 6.284 28.136 -5.016 1.00 42.97 157 ARG A CA 1
ATOM 1309 C C . ARG A 1 157 ? 6.060 27.933 -3.509 1.00 42.97 157 ARG A C 1
ATOM 1311 O O . ARG A 1 157 ? 6.682 28.649 -2.734 1.00 42.97 157 ARG A O 1
ATOM 1318 N N . ASN A 1 158 ? 5.267 26.933 -3.100 1.00 41.50 158 ASN A N 1
ATOM 1319 C CA . ASN A 1 158 ? 4.825 26.734 -1.705 1.00 41.50 158 ASN A CA 1
ATOM 1320 C C . ASN A 1 158 ? 5.284 25.402 -1.075 1.00 41.50 158 ASN A C 1
ATOM 1322 O O . ASN A 1 158 ? 4.786 25.000 -0.025 1.00 41.50 158 ASN A O 1
ATOM 1326 N N . TYR A 1 159 ? 6.272 24.724 -1.665 1.00 43.22 159 TYR A N 1
ATOM 1327 C CA . TYR A 1 159 ? 6.763 23.414 -1.202 1.00 43.22 159 TYR A CA 1
ATOM 1328 C C . TYR A 1 159 ? 7.249 23.391 0.269 1.00 43.22 159 TYR A C 1
ATOM 1330 O O . TYR A 1 159 ? 7.302 22.330 0.889 1.00 43.22 159 TYR A O 1
ATOM 1338 N N . ARG A 1 160 ? 7.577 24.552 0.861 1.00 42.22 160 ARG A N 1
ATOM 1339 C CA . ARG A 1 160 ? 7.960 24.672 2.283 1.00 42.22 160 ARG A CA 1
ATOM 1340 C C . ARG A 1 160 ? 6.773 24.612 3.256 1.00 42.22 160 ARG A C 1
ATOM 1342 O O . ARG A 1 160 ? 6.904 23.964 4.291 1.00 42.22 160 ARG A O 1
ATOM 1349 N N . ASP A 1 161 ? 5.621 25.187 2.912 1.00 45.09 161 ASP A N 1
ATOM 1350 C CA . ASP A 1 161 ? 4.403 25.125 3.746 1.00 45.09 161 ASP A CA 1
ATOM 1351 C C . ASP A 1 161 ? 3.699 23.759 3.627 1.00 45.09 161 ASP A C 1
ATOM 1353 O O . ASP A 1 161 ? 3.020 23.284 4.538 1.00 45.09 161 ASP A O 1
ATOM 1357 N N . MET A 1 162 ? 3.946 23.073 2.512 1.00 44.47 162 MET A N 1
ATOM 1358 C CA . MET A 1 162 ? 3.399 21.766 2.154 1.00 44.47 162 MET A CA 1
ATOM 1359 C C . MET A 1 162 ? 3.988 20.617 2.990 1.00 44.47 162 MET A C 1
ATOM 1361 O O . MET A 1 162 ? 3.264 19.710 3.400 1.00 44.47 162 MET A O 1
ATOM 1365 N N . GLN A 1 163 ? 5.285 20.676 3.323 1.00 49.06 163 GLN A N 1
ATOM 1366 C CA . GLN A 1 163 ? 5.900 19.717 4.250 1.00 49.06 163 GLN A CA 1
ATOM 1367 C C . GLN A 1 163 ? 5.358 19.862 5.676 1.00 49.06 163 GLN A C 1
ATOM 1369 O O . GLN A 1 163 ? 5.207 18.855 6.367 1.00 49.06 163 GLN A O 1
ATOM 1374 N N . TYR A 1 164 ? 5.040 21.086 6.109 1.00 47.81 164 TYR A N 1
ATOM 1375 C CA . TYR A 1 164 ? 4.398 21.326 7.402 1.00 47.81 164 TYR A CA 1
ATOM 1376 C C . TYR A 1 164 ? 2.964 20.790 7.417 1.00 47.81 164 TYR A C 1
ATOM 1378 O O . TYR A 1 164 ? 2.629 20.012 8.304 1.00 47.81 164 TYR A O 1
ATOM 1386 N N . SER A 1 165 ? 2.152 21.102 6.400 1.00 57.16 165 SER A N 1
ATOM 1387 C CA . SER A 1 165 ? 0.776 20.594 6.295 1.00 57.16 165 SER A CA 1
ATOM 1388 C C . SER A 1 165 ? 0.713 19.061 6.212 1.00 57.16 165 SER A C 1
ATOM 1390 O O . SER A 1 165 ? -0.089 18.458 6.924 1.00 57.16 165 SER A O 1
ATOM 1392 N N . LYS A 1 166 ? 1.608 18.414 5.443 1.00 61.81 166 LYS A N 1
ATOM 1393 C CA . LYS A 1 166 ? 1.735 16.943 5.402 1.00 61.81 166 LYS A CA 1
ATOM 1394 C C . LYS A 1 166 ? 2.071 16.375 6.778 1.00 61.81 166 LYS A C 1
ATOM 1396 O O . LYS A 1 166 ? 1.402 15.456 7.230 1.00 61.81 166 LYS A O 1
ATOM 1401 N N . LYS A 1 167 ? 3.094 16.913 7.449 1.00 65.56 167 LYS A N 1
ATOM 1402 C CA . LYS A 1 167 ? 3.517 16.428 8.773 1.00 65.56 167 LYS A CA 1
ATOM 1403 C C . LYS A 1 167 ? 2.423 16.595 9.821 1.00 65.56 167 LYS A C 1
ATOM 1405 O O . LYS A 1 167 ? 2.204 15.683 10.607 1.00 65.56 167 LYS A O 1
ATOM 1410 N N . THR A 1 168 ? 1.729 17.730 9.822 1.00 67.75 168 THR A N 1
ATOM 1411 C CA . THR A 1 168 ? 0.614 17.973 10.741 1.00 67.75 168 THR A CA 1
ATOM 1412 C C . THR A 1 168 ? -0.551 17.031 10.461 1.00 67.75 168 THR A C 1
ATOM 1414 O O . THR A 1 168 ? -1.078 16.446 11.397 1.00 67.75 168 THR A O 1
ATOM 1417 N N . TRP A 1 169 ? -0.925 16.834 9.195 1.00 72.69 169 TRP A N 1
ATOM 1418 C CA . TRP A 1 169 ? -2.007 15.920 8.834 1.00 72.69 169 TRP A CA 1
ATOM 1419 C C . TRP A 1 169 ? -1.686 14.461 9.179 1.00 72.69 169 TRP A C 1
ATOM 1421 O O . TRP A 1 169 ? -2.520 13.778 9.760 1.00 72.69 169 TRP A O 1
ATOM 1431 N N . LEU A 1 170 ? -0.461 14.004 8.902 1.00 79.56 170 LEU A N 1
ATOM 1432 C CA . LEU A 1 170 ? -0.011 12.665 9.294 1.00 79.56 170 LEU A CA 1
ATOM 1433 C C . LEU A 1 170 ? 0.008 12.487 10.807 1.00 79.56 170 LEU A C 1
ATOM 1435 O O . LEU A 1 170 ? -0.395 11.441 11.292 1.00 79.56 170 LEU A O 1
ATOM 1439 N N . LYS A 1 171 ? 0.416 13.518 11.551 1.00 83.75 171 LYS A N 1
ATOM 1440 C CA . LYS A 1 171 ? 0.362 13.491 13.011 1.00 83.75 171 LYS A CA 1
ATOM 1441 C C . LYS A 1 171 ? -1.075 13.346 13.521 1.00 83.75 171 LYS A C 1
ATOM 1443 O O . LYS A 1 171 ? -1.301 12.549 14.417 1.00 83.75 171 LYS A O 1
ATOM 1448 N N . ILE A 1 172 ? -2.028 14.077 12.939 1.00 84.06 172 ILE A N 1
ATOM 1449 C CA . ILE A 1 172 ? -3.451 13.955 13.294 1.00 84.06 172 ILE A CA 1
ATOM 1450 C C . ILE A 1 172 ? -3.961 12.546 12.979 1.00 84.06 172 ILE A C 1
ATOM 1452 O O . ILE A 1 172 ? -4.628 11.943 13.808 1.00 84.06 172 ILE A O 1
ATOM 1456 N N . LEU A 1 173 ? -3.624 12.004 11.805 1.00 88.56 173 LEU A N 1
ATOM 1457 C CA . LEU A 1 173 ? -4.027 10.652 11.422 1.00 88.56 173 LEU A CA 1
ATOM 1458 C C . LEU A 1 173 ? -3.439 9.600 12.374 1.00 88.56 173 LEU A C 1
ATOM 1460 O O . LEU A 1 173 ? -4.167 8.738 12.850 1.00 88.56 173 LEU A O 1
ATOM 1464 N N . ASP A 1 174 ? -2.149 9.708 12.694 1.00 91.19 174 ASP A N 1
ATOM 1465 C CA . ASP A 1 174 ? -1.469 8.849 13.665 1.00 91.19 174 ASP A CA 1
ATOM 1466 C C . ASP A 1 174 ? -2.138 8.917 15.052 1.00 91.19 174 ASP A C 1
ATOM 1468 O O . ASP A 1 174 ? -2.331 7.890 15.699 1.00 91.19 174 ASP A O 1
ATOM 1472 N N . GLU A 1 175 ? -2.493 10.118 15.517 1.00 92.75 175 GLU A N 1
ATOM 1473 C CA . GLU A 1 175 ? -3.216 10.325 16.778 1.00 92.75 175 GLU A CA 1
ATOM 1474 C C . GLU A 1 175 ? -4.612 9.689 16.737 1.00 92.75 175 GLU A C 1
ATOM 1476 O O . GLU A 1 175 ? -4.967 8.972 17.671 1.00 92.75 175 GLU A O 1
ATOM 1481 N N . ASP A 1 176 ? -5.373 9.871 15.653 1.00 92.25 176 ASP A N 1
ATOM 1482 C CA . ASP A 1 176 ? -6.696 9.256 15.476 1.00 92.25 176 ASP A CA 1
ATOM 1483 C C . ASP A 1 176 ? -6.608 7.712 15.510 1.00 92.25 176 ASP A C 1
ATOM 1485 O O . ASP A 1 176 ? -7.454 7.064 16.131 1.00 92.25 176 ASP A O 1
ATOM 1489 N N . PHE A 1 177 ? -5.572 7.112 14.904 1.00 95.19 177 PHE A N 1
ATOM 1490 C CA . PHE A 1 177 ? -5.322 5.665 14.991 1.00 95.19 177 PHE A CA 1
ATOM 1491 C C . PHE A 1 177 ? -5.006 5.216 16.418 1.00 95.19 177 PHE A C 1
ATOM 1493 O O . PHE A 1 177 ? -5.619 4.264 16.898 1.00 95.19 177 PHE A O 1
ATOM 1500 N N . ASN A 1 178 ? -4.067 5.886 17.093 1.00 95.31 178 ASN A N 1
ATOM 1501 C CA . ASN A 1 178 ? -3.667 5.517 18.454 1.00 95.31 178 ASN A CA 1
ATOM 1502 C C . ASN A 1 178 ? -4.847 5.619 19.424 1.00 95.31 178 ASN A C 1
ATOM 1504 O O . ASN A 1 178 ? -5.104 4.673 20.155 1.00 95.31 178 ASN A O 1
ATOM 1508 N N . ASN A 1 179 ? -5.622 6.704 19.355 1.00 94.38 179 ASN A N 1
ATOM 1509 C CA . ASN A 1 179 ? -6.793 6.898 20.208 1.00 94.38 179 ASN A CA 1
ATOM 1510 C C . ASN A 1 179 ? -7.830 5.782 20.025 1.00 94.38 179 ASN A C 1
ATOM 1512 O O . ASN A 1 179 ? -8.425 5.323 20.997 1.00 94.38 179 ASN A O 1
ATOM 1516 N N . LEU A 1 180 ? -8.064 5.340 18.784 1.00 94.19 180 LEU A N 1
ATOM 1517 C CA . LEU A 1 180 ? -9.024 4.270 18.526 1.00 94.19 180 LEU A CA 1
ATOM 1518 C C . LEU A 1 180 ? -8.491 2.898 18.965 1.00 94.19 180 LEU A C 1
ATOM 1520 O O . LEU A 1 180 ? -9.255 2.082 19.470 1.00 94.19 180 LEU A O 1
ATOM 1524 N N . ILE A 1 181 ? -7.191 2.647 18.795 1.00 95.38 181 ILE A N 1
ATOM 1525 C CA . ILE A 1 181 ? -6.534 1.439 19.309 1.00 95.38 181 ILE A CA 1
ATOM 1526 C C . ILE A 1 181 ? -6.622 1.394 20.837 1.00 95.38 181 ILE A C 1
ATOM 1528 O O . ILE A 1 181 ? -7.007 0.362 21.381 1.00 95.38 181 ILE A O 1
ATOM 1532 N N . ASP A 1 182 ? -6.319 2.504 21.510 1.00 94.00 182 ASP A N 1
ATOM 1533 C CA . ASP A 1 182 ? -6.396 2.617 22.965 1.00 94.00 182 ASP A CA 1
ATOM 1534 C C . ASP A 1 182 ? -7.830 2.379 23.452 1.00 94.00 182 ASP A C 1
ATOM 1536 O O . ASP A 1 182 ? -8.031 1.568 24.350 1.00 94.00 182 ASP A O 1
ATOM 1540 N N . TYR A 1 183 ? -8.830 2.964 22.782 1.00 93.25 183 TYR A N 1
ATOM 1541 C CA . TYR A 1 183 ? -10.249 2.738 23.078 1.00 93.25 183 TYR A CA 1
ATOM 1542 C C . TYR A 1 183 ? -10.644 1.252 23.059 1.00 93.25 183 TYR A C 1
ATOM 1544 O O . TYR A 1 183 ? -11.286 0.774 23.988 1.00 93.25 183 TYR A O 1
ATOM 1552 N N . PHE A 1 184 ? -10.246 0.497 22.029 1.00 91.50 184 PHE A N 1
ATOM 1553 C CA . PHE A 1 184 ? -10.547 -0.942 21.961 1.00 91.50 184 PHE A CA 1
ATOM 1554 C C . PHE A 1 184 ? -9.690 -1.790 22.912 1.00 91.50 184 PHE A C 1
ATOM 1556 O O . PHE A 1 184 ? -9.982 -2.967 23.123 1.00 91.50 184 PHE A O 1
ATOM 1563 N N . ASN A 1 185 ? -8.613 -1.222 23.454 1.00 90.56 185 ASN A N 1
ATOM 1564 C CA . ASN A 1 185 ? -7.714 -1.884 24.391 1.00 90.56 185 ASN A CA 1
ATOM 1565 C C . ASN A 1 185 ? -8.081 -1.597 25.860 1.00 90.56 185 ASN A C 1
ATOM 1567 O O . ASN A 1 185 ? -7.592 -2.288 26.758 1.00 90.56 185 ASN A O 1
ATOM 1571 N N . GLU A 1 186 ? -8.929 -0.597 26.122 1.00 85.19 186 GLU A N 1
ATOM 1572 C CA . GLU A 1 186 ? -9.408 -0.277 27.463 1.00 85.19 186 GLU A CA 1
ATOM 1573 C C . GLU A 1 186 ? -10.300 -1.404 28.017 1.00 85.19 186 GLU A C 1
ATOM 1575 O O . GLU A 1 186 ? -11.243 -1.855 27.360 1.00 85.19 186 GLU A O 1
ATOM 1580 N N . PRO A 1 187 ? -10.038 -1.877 29.248 1.00 69.44 187 PRO A N 1
ATOM 1581 C CA . PRO A 1 187 ? -10.946 -2.794 29.914 1.00 69.44 187 PRO A CA 1
ATOM 1582 C C . PRO A 1 187 ? -12.247 -2.053 30.233 1.00 69.44 187 PRO A C 1
ATOM 1584 O O . PRO A 1 187 ? -12.235 -1.037 30.923 1.00 69.44 187 PRO A O 1
ATOM 1587 N N . ILE A 1 188 ? -13.379 -2.573 29.761 1.00 64.75 188 ILE A N 1
ATOM 1588 C CA . ILE A 1 188 ? -14.688 -2.016 30.109 1.00 64.75 188 ILE A CA 1
ATOM 1589 C C . ILE A 1 188 ? -14.911 -2.267 31.605 1.00 64.75 188 ILE A C 1
ATOM 1591 O O . ILE A 1 188 ? -15.076 -3.420 32.015 1.00 64.75 188 ILE A O 1
ATOM 1595 N N . GLU A 1 189 ? -14.900 -1.210 32.421 1.00 54.16 189 GLU A N 1
ATOM 1596 C CA . GLU A 1 189 ? -15.344 -1.296 33.812 1.00 54.16 189 GLU A CA 1
ATOM 1597 C C . GLU A 1 189 ? -16.822 -1.706 33.809 1.00 54.16 18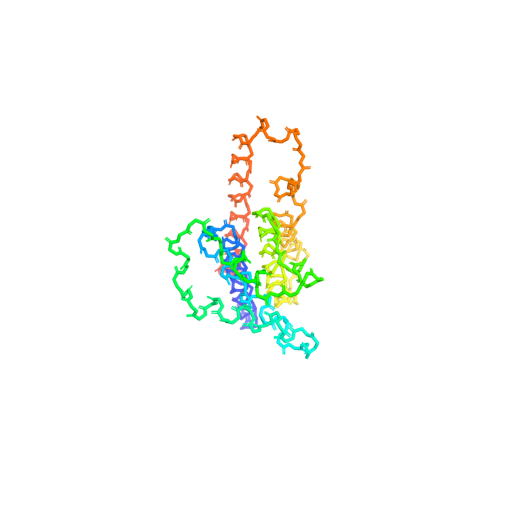9 GLU A C 1
ATOM 1599 O O . GLU A 1 189 ? -17.697 -0.965 33.360 1.00 54.16 189 GLU A O 1
ATOM 1604 N N . GLU A 1 190 ? -17.111 -2.927 34.262 1.00 50.41 190 GLU A N 1
ATOM 1605 C CA . GLU A 1 190 ? -18.480 -3.310 34.588 1.00 50.41 190 GLU A CA 1
ATOM 1606 C C . GLU A 1 190 ? -18.904 -2.440 35.779 1.00 50.41 190 GLU A C 1
ATOM 1608 O O . GLU A 1 190 ? -18.395 -2.620 36.887 1.00 50.41 190 GLU A O 1
ATOM 1613 N N . GLU A 1 191 ? -19.805 -1.474 35.558 1.00 42.00 191 GLU A N 1
ATOM 1614 C CA . GLU A 1 191 ? -20.533 -0.834 36.655 1.00 42.00 191 GLU A CA 1
ATOM 1615 C C . GLU A 1 191 ? -21.200 -1.953 37.463 1.00 42.00 191 GLU A C 1
ATOM 1617 O O . GLU A 1 191 ? -22.159 -2.586 37.017 1.00 42.00 191 GLU A O 1
ATOM 1622 N N . ILE A 1 192 ? -20.649 -2.229 38.646 1.00 42.66 192 ILE A N 1
ATOM 1623 C CA . ILE A 1 192 ? -21.285 -3.074 39.649 1.00 42.66 192 ILE A CA 1
ATOM 1624 C C . ILE A 1 192 ? -22.503 -2.284 40.136 1.00 42.66 192 ILE A C 1
ATOM 1626 O O . ILE A 1 192 ? -22.378 -1.433 41.019 1.00 42.66 192 ILE A O 1
ATOM 1630 N N . VAL A 1 193 ? -23.657 -2.525 39.512 1.00 38.31 193 VAL A N 1
ATOM 1631 C CA . VAL A 1 193 ? -24.971 -2.080 40.002 1.00 38.31 193 VAL A CA 1
ATOM 1632 C C . VAL A 1 193 ? -25.544 -3.132 40.938 1.00 38.31 193 VAL A C 1
ATOM 1634 O O . VAL A 1 193 ? -25.610 -4.314 40.529 1.00 38.31 193 VAL A O 1
#